Protein AF-A0A4R2LT87-F1 (afdb_monomer)

pLDDT: mean 87.75, std 8.9, range [37.53, 96.81]

InterPro domains:
  IPR011010 DNA breaking-rejoining enzyme, catalytic core [SSF56349] (57-148)
  IPR013762 Integrase-like, catalytic domain superfamily [G3DSA:1.10.443.10] (40-166)

Solvent-accessible surface area (backbone atoms only — not comparable to full-atom values): 10439 Å² total; per-residue (Å²): 130,59,34,70,58,53,50,50,54,48,54,52,52,53,33,66,76,65,69,58,53,72,74,52,54,52,51,51,50,53,51,48,52,53,50,43,72,74,39,79,86,44,45,77,84,47,72,41,78,65,44,46,50,51,52,53,49,56,61,45,47,59,56,50,40,28,73,60,62,74,45,44,65,70,41,56,63,66,34,34,56,87,30,53,62,92,58,29,36,53,46,67,36,79,87,77,66,47,80,45,78,42,73,54,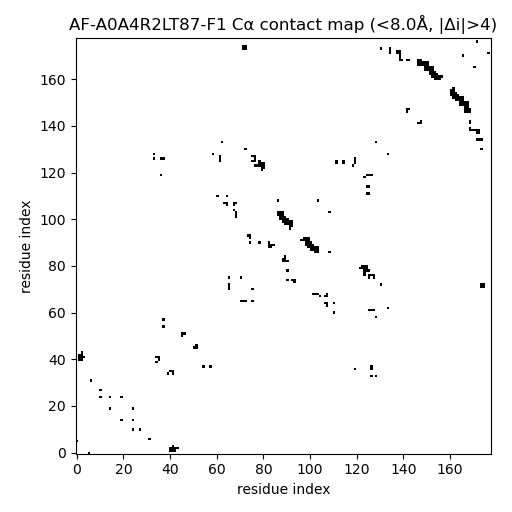45,74,67,42,45,52,55,50,60,76,35,67,90,57,88,42,78,91,53,26,59,62,90,67,73,58,68,68,58,54,27,53,53,49,25,54,53,29,50,75,69,65,39,50,58,78,40,76,48,77,51,67,67,83,92,45,80,44,79,46,77,41,42,41,22,79,73,51,40,84,70,75,83,126

Structure (mmCIF, N/CA/C/O backbone):
data_AF-A0A4R2LT87-F1
#
_entry.id   AF-A0A4R2LT87-F1
#
loop_
_atom_site.group_PDB
_atom_site.id
_atom_site.type_symbol
_atom_site.label_atom_id
_atom_site.label_alt_id
_atom_site.label_comp_id
_atom_site.label_asym_id
_atom_site.label_entity_id
_atom_site.label_seq_id
_atom_site.pdbx_PDB_ins_code
_atom_site.Cartn_x
_atom_site.Cartn_y
_atom_site.Cartn_z
_atom_site.occupancy
_atom_site.B_iso_or_equiv
_atom_site.auth_seq_id
_atom_site.auth_comp_id
_atom_site.auth_asym_id
_atom_site.auth_atom_id
_atom_site.pdbx_PDB_model_num
ATOM 1 N N . MET A 1 1 ? -2.850 -25.629 18.118 1.00 54.53 1 MET A N 1
ATOM 2 C CA . MET A 1 1 ? -1.547 -24.929 18.063 1.00 54.53 1 MET A CA 1
ATOM 3 C C . MET A 1 1 ? -1.827 -23.514 17.570 1.00 54.53 1 MET A C 1
ATOM 5 O O . MET A 1 1 ? -2.625 -23.396 16.649 1.00 54.53 1 MET A O 1
ATOM 9 N N . SER A 1 2 ? -1.319 -22.454 18.208 1.00 68.94 2 SER A N 1
ATOM 10 C CA . SER A 1 2 ? -1.563 -21.078 17.731 1.00 68.94 2 SER A CA 1
ATOM 11 C C . SER A 1 2 ? -0.844 -20.840 16.397 1.00 68.94 2 SER A C 1
ATOM 13 O O . SER A 1 2 ? 0.224 -21.411 16.175 1.00 68.94 2 SER A O 1
ATOM 15 N N . GLY A 1 3 ? -1.402 -20.006 15.510 1.00 67.38 3 GLY A N 1
ATOM 16 C CA . GLY A 1 3 ? -0.798 -19.740 14.196 1.00 67.38 3 GLY A CA 1
ATOM 17 C C . GLY A 1 3 ? 0.615 -19.162 14.270 1.00 67.38 3 GLY A C 1
ATOM 18 O O . GLY A 1 3 ? 1.430 -19.442 13.399 1.00 67.38 3 GLY A O 1
ATOM 19 N N . GLU A 1 4 ? 0.948 -18.434 15.339 1.00 70.50 4 GLU A N 1
ATOM 20 C CA . GLU A 1 4 ? 2.303 -17.912 15.547 1.00 70.50 4 GLU A CA 1
ATOM 21 C C . GLU A 1 4 ? 3.346 -19.002 15.814 1.00 70.50 4 GLU A C 1
ATOM 23 O O . GLU A 1 4 ? 4.464 -18.883 15.311 1.00 70.50 4 GLU A O 1
ATOM 28 N N . MET A 1 5 ? 2.997 -20.048 16.579 1.00 74.19 5 MET A N 1
ATOM 29 C CA . MET A 1 5 ? 3.903 -21.181 16.813 1.00 74.19 5 MET A CA 1
ATOM 30 C C . MET A 1 5 ? 4.069 -22.000 15.537 1.00 74.19 5 MET A C 1
ATOM 32 O O . MET A 1 5 ? 5.192 -22.280 15.144 1.00 74.19 5 MET A O 1
ATOM 36 N N . VAL A 1 6 ? 2.966 -22.279 14.831 1.00 76.25 6 VAL A N 1
ATOM 37 C CA . VAL A 1 6 ? 2.998 -23.021 13.558 1.00 76.25 6 VAL A CA 1
ATOM 38 C C . VAL A 1 6 ? 3.856 -22.299 12.517 1.00 76.25 6 VAL A C 1
ATOM 40 O O . VAL A 1 6 ? 4.647 -22.932 11.826 1.00 76.25 6 VAL A O 1
ATOM 43 N N . PHE A 1 7 ? 3.726 -20.972 12.407 1.00 79.12 7 PHE A N 1
ATOM 44 C CA . PHE A 1 7 ? 4.543 -20.180 11.488 1.00 79.12 7 PHE A CA 1
ATOM 45 C C . PHE A 1 7 ? 6.028 -20.220 11.871 1.00 79.12 7 PHE A C 1
ATOM 47 O O . PHE A 1 7 ? 6.878 -20.320 10.992 1.00 79.12 7 PHE A O 1
ATOM 54 N N . GLY A 1 8 ? 6.341 -20.152 13.170 1.00 82.81 8 GLY A N 1
ATOM 55 C CA . GLY A 1 8 ? 7.710 -20.288 13.669 1.00 82.81 8 GLY A CA 1
ATOM 56 C C . GLY A 1 8 ? 8.321 -21.641 13.310 1.00 82.81 8 GLY A C 1
ATOM 57 O O . GLY A 1 8 ? 9.371 -21.679 12.672 1.00 82.81 8 GLY A O 1
ATOM 58 N N . ASP A 1 9 ? 7.616 -22.727 13.628 1.00 84.25 9 ASP A N 1
ATOM 59 C CA . ASP A 1 9 ? 8.056 -24.097 13.347 1.00 84.25 9 ASP A CA 1
ATOM 60 C C . ASP A 1 9 ? 8.255 -24.327 11.840 1.00 84.25 9 ASP A C 1
ATOM 62 O O . ASP A 1 9 ? 9.257 -24.904 11.421 1.00 84.25 9 ASP A O 1
ATOM 66 N N . PHE A 1 10 ? 7.336 -23.818 11.010 1.00 85.38 10 PHE A N 1
ATOM 67 C CA . PHE A 1 10 ? 7.440 -23.883 9.552 1.00 85.38 10 PHE A CA 1
ATOM 68 C C . PHE A 1 10 ? 8.680 -23.153 9.022 1.00 85.38 10 PHE A C 1
ATOM 70 O O . PHE A 1 10 ? 9.420 -23.706 8.208 1.00 85.38 10 PHE A O 1
ATOM 77 N N . VAL A 1 11 ? 8.915 -21.915 9.475 1.00 86.69 11 VAL A N 1
ATOM 78 C CA . VAL A 1 11 ? 10.067 -21.109 9.044 1.00 86.69 11 VAL A CA 1
ATOM 79 C C . VAL A 1 11 ? 11.379 -21.767 9.464 1.00 86.69 11 VAL A C 1
ATOM 81 O O . VAL A 1 11 ? 12.323 -21.780 8.676 1.00 86.69 11 VAL A O 1
ATOM 84 N N . GLU A 1 12 ? 11.446 -22.347 10.664 1.00 88.38 12 GLU A N 1
ATOM 85 C CA . GLU A 1 12 ? 12.633 -23.075 11.113 1.00 88.38 12 GLU A CA 1
ATOM 86 C C . GLU A 1 12 ? 12.884 -24.349 10.302 1.00 88.38 12 GLU A C 1
ATOM 88 O O . GLU A 1 12 ? 14.016 -24.582 9.874 1.00 88.38 12 GLU A O 1
ATOM 93 N N . ASP A 1 13 ? 11.860 -25.174 10.078 1.00 88.62 13 ASP A N 1
ATOM 94 C CA . ASP A 1 13 ? 12.010 -26.436 9.349 1.00 88.62 13 ASP A CA 1
ATOM 95 C C . ASP A 1 13 ? 12.394 -26.191 7.882 1.00 88.62 13 ASP A C 1
ATOM 97 O O . ASP A 1 13 ? 13.400 -26.715 7.395 1.00 88.62 13 ASP A O 1
ATOM 101 N N . CYS A 1 14 ? 11.678 -25.294 7.197 1.00 88.44 14 CYS A N 1
ATOM 102 C CA . CYS A 1 14 ? 12.000 -24.911 5.822 1.00 88.44 14 CYS A CA 1
ATOM 103 C C . CYS A 1 14 ? 13.368 -24.231 5.715 1.00 88.44 14 CYS A C 1
ATOM 105 O O . CYS A 1 14 ? 14.102 -24.479 4.754 1.00 88.44 14 CYS A O 1
ATOM 107 N N . GLY A 1 15 ? 13.725 -23.400 6.695 1.00 89.75 15 GLY A N 1
ATOM 108 C CA . GLY A 1 15 ? 15.008 -22.712 6.744 1.00 89.75 15 GLY A CA 1
ATOM 109 C C . GLY A 1 15 ? 16.193 -23.663 6.871 1.00 89.75 15 GLY A C 1
ATOM 110 O O . GLY A 1 15 ? 17.187 -23.500 6.157 1.00 89.75 15 GLY A O 1
ATOM 111 N N . ARG A 1 16 ? 16.066 -24.706 7.705 1.00 88.62 16 ARG A N 1
ATOM 112 C CA . ARG A 1 16 ? 17.066 -25.780 7.826 1.00 88.62 16 ARG A CA 1
ATOM 113 C C . ARG A 1 16 ? 17.157 -26.618 6.553 1.00 88.62 16 ARG A C 1
ATOM 115 O O . ARG A 1 16 ? 18.260 -26.905 6.103 1.00 88.62 16 ARG A O 1
ATOM 122 N N . GLN A 1 17 ? 16.021 -26.995 5.965 1.00 90.88 17 GLN A N 1
ATOM 123 C CA . GLN A 1 17 ? 15.989 -27.840 4.764 1.00 90.88 17 GLN A CA 1
ATOM 124 C C . GLN A 1 17 ? 16.592 -27.150 3.533 1.00 90.88 17 GLN A C 1
ATOM 126 O O . GLN A 1 17 ? 17.232 -27.804 2.713 1.00 90.88 17 GLN A O 1
ATOM 131 N N . ASN A 1 18 ? 16.413 -25.833 3.410 1.00 91.00 18 ASN A N 1
ATOM 132 C CA . ASN A 1 18 ? 16.798 -25.074 2.220 1.00 91.00 18 ASN A CA 1
ATOM 133 C C . ASN A 1 18 ? 18.042 -24.189 2.411 1.00 91.00 18 ASN A C 1
ATOM 135 O O . ASN A 1 18 ? 18.331 -23.375 1.535 1.00 91.00 18 ASN A O 1
ATOM 139 N N . ASN A 1 19 ? 18.771 -24.322 3.528 1.00 91.25 19 ASN A N 1
ATOM 140 C CA . ASN A 1 19 ? 19.958 -23.515 3.853 1.00 91.25 19 ASN A CA 1
ATOM 141 C C . ASN A 1 19 ? 19.734 -22.004 3.648 1.00 91.25 19 ASN A C 1
ATOM 143 O O . ASN A 1 19 ? 20.507 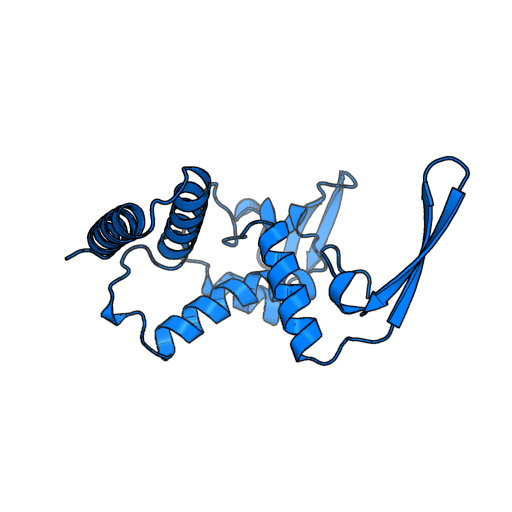-21.327 2.964 1.00 91.25 19 ASN A O 1
ATOM 147 N N . TRP A 1 20 ? 18.640 -21.480 4.202 1.00 92.06 20 TRP A N 1
ATOM 148 C CA . TRP A 1 20 ? 18.276 -20.074 4.035 1.00 92.06 20 TRP A CA 1
ATOM 149 C C . TRP A 1 20 ? 19.316 -19.118 4.624 1.00 92.06 20 TRP A C 1
ATOM 151 O O . TRP A 1 20 ? 19.889 -19.357 5.685 1.00 92.06 20 TRP A O 1
ATOM 161 N N . THR A 1 21 ? 19.513 -17.996 3.934 1.00 92.50 21 THR A N 1
ATOM 162 C CA . THR A 1 21 ? 20.300 -16.853 4.411 1.00 92.50 21 THR A CA 1
ATOM 163 C C . THR A 1 21 ? 19.488 -15.983 5.367 1.00 92.50 21 THR A C 1
ATOM 165 O O . THR A 1 21 ? 18.255 -15.979 5.308 1.00 92.50 21 THR A O 1
ATOM 168 N N . ASP A 1 22 ? 20.166 -15.146 6.157 1.00 88.56 22 ASP A N 1
ATOM 169 C CA . ASP A 1 22 ? 19.531 -14.158 7.048 1.00 88.56 22 ASP A CA 1
ATOM 170 C C . ASP A 1 22 ? 18.498 -13.287 6.314 1.00 88.56 22 ASP A C 1
ATOM 172 O O . ASP A 1 22 ? 17.376 -13.104 6.780 1.00 88.56 22 ASP A O 1
ATOM 176 N N . SER A 1 23 ? 18.814 -12.861 5.087 1.00 85.31 23 SER A N 1
ATOM 177 C CA . SER A 1 23 ? 17.902 -12.081 4.239 1.00 85.31 23 SER A CA 1
ATOM 178 C C . SER A 1 23 ? 16.600 -12.806 3.876 1.00 85.31 23 SER A C 1
ATOM 180 O O . SER A 1 23 ? 15.593 -12.167 3.571 1.00 85.31 23 SER A O 1
ATOM 182 N N . THR A 1 24 ? 16.585 -14.140 3.883 1.00 86.88 24 THR A N 1
ATOM 183 C CA . THR A 1 24 ? 15.363 -14.922 3.658 1.00 86.88 24 THR A CA 1
ATOM 184 C C . THR A 1 24 ? 14.520 -14.961 4.927 1.00 86.88 24 THR A C 1
ATOM 186 O O . THR A 1 24 ? 13.311 -14.742 4.855 1.00 86.88 24 THR A O 1
ATOM 189 N N . TYR A 1 25 ? 15.142 -15.125 6.096 1.00 87.06 25 TYR A N 1
ATOM 190 C CA . TYR A 1 25 ? 14.440 -15.024 7.377 1.00 87.06 25 TYR A CA 1
ATOM 191 C C . TYR A 1 25 ? 13.826 -13.635 7.591 1.00 87.06 25 TYR A C 1
ATOM 193 O O . TYR A 1 25 ? 12.682 -13.544 8.032 1.00 87.06 25 TYR A O 1
ATOM 201 N N . GLU A 1 26 ? 14.512 -12.560 7.195 1.00 85.69 26 GLU A N 1
ATOM 202 C CA . GLU A 1 26 ? 13.961 -11.196 7.219 1.00 85.69 26 GLU A CA 1
ATOM 203 C C . GLU A 1 26 ? 12.693 -11.065 6.360 1.00 85.69 26 GLU A C 1
ATOM 205 O O . GLU A 1 26 ? 11.710 -10.454 6.789 1.00 85.69 26 GLU A O 1
ATOM 210 N N . LYS A 1 27 ? 12.661 -11.693 5.175 1.00 83.69 27 LYS A N 1
ATOM 211 C CA . LYS A 1 27 ? 11.454 -11.731 4.330 1.00 83.69 27 LYS A CA 1
ATOM 212 C C . LYS A 1 27 ? 10.304 -12.449 5.033 1.00 83.69 27 LYS A C 1
ATOM 214 O O . LYS A 1 27 ? 9.184 -11.942 5.026 1.00 83.69 27 LYS A O 1
ATOM 219 N N . PHE A 1 28 ? 10.561 -13.594 5.667 1.00 85.69 28 PHE A N 1
ATOM 220 C CA . PHE A 1 28 ? 9.528 -14.319 6.413 1.00 85.69 28 PHE A CA 1
ATOM 221 C C . PHE A 1 28 ? 9.071 -13.568 7.668 1.00 85.69 28 PHE A C 1
ATOM 223 O O . PHE A 1 28 ? 7.886 -13.606 7.989 1.00 85.69 28 PHE A O 1
ATOM 230 N N . ALA A 1 29 ? 9.952 -12.820 8.334 1.00 84.12 29 ALA A N 1
ATOM 231 C CA . ALA A 1 29 ? 9.572 -11.933 9.430 1.00 84.12 29 ALA A CA 1
ATOM 232 C C . ALA A 1 29 ? 8.639 -10.806 8.952 1.00 84.12 29 ALA A C 1
ATOM 234 O O . ALA A 1 29 ? 7.626 -10.528 9.595 1.00 84.12 29 ALA A O 1
ATOM 235 N N . ALA A 1 30 ? 8.918 -10.207 7.789 1.00 81.56 30 ALA A N 1
ATOM 236 C CA . ALA A 1 30 ? 8.029 -9.217 7.181 1.00 81.56 30 ALA A CA 1
ATOM 237 C C . ALA A 1 30 ? 6.657 -9.819 6.830 1.00 81.56 30 ALA A C 1
ATOM 239 O O . ALA A 1 30 ? 5.623 -9.236 7.158 1.00 81.56 30 ALA A O 1
ATOM 240 N N . VAL A 1 31 ? 6.634 -11.019 6.236 1.00 81.50 31 VAL A N 1
ATOM 241 C CA . VAL A 1 31 ? 5.387 -11.753 5.954 1.00 81.50 31 VAL A CA 1
ATOM 242 C C . VAL A 1 31 ? 4.616 -12.040 7.243 1.00 81.50 31 VAL A C 1
ATOM 244 O O . VAL A 1 31 ? 3.412 -11.799 7.288 1.00 81.50 31 VAL A O 1
ATOM 247 N N . LYS A 1 32 ? 5.296 -12.471 8.312 1.00 82.00 32 LYS A N 1
ATOM 248 C CA . LYS A 1 32 ? 4.680 -12.692 9.627 1.00 82.00 32 LYS A CA 1
ATOM 249 C C . LYS A 1 32 ? 3.992 -11.430 10.139 1.00 82.00 32 LYS A C 1
ATOM 251 O O . LYS A 1 32 ? 2.832 -11.493 10.524 1.00 82.00 32 LYS A O 1
ATOM 256 N N . ASN A 1 33 ? 4.669 -10.284 10.085 1.00 80.56 33 ASN A N 1
ATOM 257 C CA . ASN A 1 33 ? 4.099 -9.010 10.528 1.00 80.56 33 ASN A CA 1
ATOM 258 C C . ASN A 1 33 ? 2.852 -8.623 9.721 1.00 80.56 33 ASN A C 1
ATOM 260 O O . ASN A 1 33 ? 1.860 -8.181 10.299 1.00 80.56 33 ASN A O 1
ATOM 264 N N . HIS A 1 34 ? 2.866 -8.817 8.400 1.00 81.06 34 HIS A N 1
ATOM 265 C CA . HIS A 1 34 ? 1.695 -8.557 7.558 1.00 81.06 34 HIS A CA 1
ATOM 266 C C . HIS A 1 34 ? 0.519 -9.472 7.901 1.00 81.06 34 HIS A C 1
ATOM 268 O O . HIS A 1 34 ? -0.605 -8.994 8.042 1.00 81.06 34 HIS A O 1
ATOM 274 N N . LEU A 1 35 ? 0.784 -10.762 8.105 1.00 82.06 35 LEU A N 1
ATOM 275 C CA . LEU A 1 35 ? -0.221 -11.734 8.520 1.00 82.06 35 LEU A CA 1
ATOM 276 C C . LEU A 1 35 ? -0.809 -11.383 9.897 1.00 82.06 35 LEU A C 1
ATOM 278 O O . LEU A 1 35 ? -2.029 -11.323 10.044 1.00 82.06 35 LEU A O 1
ATOM 282 N N . THR A 1 36 ? 0.026 -11.055 10.883 1.00 79.81 36 THR A N 1
ATOM 283 C CA . THR A 1 36 ? -0.432 -10.668 12.227 1.00 79.81 36 THR A CA 1
ATOM 284 C C . THR A 1 36 ? -1.244 -9.367 12.216 1.00 79.81 36 THR A C 1
ATOM 286 O O . THR A 1 36 ? -2.245 -9.267 12.930 1.00 79.81 36 THR A O 1
ATOM 289 N N . ASN A 1 37 ? -0.860 -8.382 11.393 1.00 80.50 37 ASN A N 1
ATOM 290 C CA . ASN A 1 37 ? -1.609 -7.130 11.225 1.00 80.50 37 ASN A CA 1
ATOM 291 C C . ASN A 1 37 ? -2.952 -7.335 10.524 1.00 80.50 37 ASN A C 1
ATOM 293 O O . ASN A 1 37 ? -3.914 -6.628 10.820 1.00 80.50 37 ASN A O 1
ATOM 297 N N . PHE A 1 38 ? -3.018 -8.285 9.596 1.00 83.12 38 PHE A N 1
ATOM 298 C CA . PHE A 1 38 ? -4.260 -8.664 8.947 1.00 83.12 38 PHE A CA 1
ATOM 299 C C . PHE A 1 38 ? -5.199 -9.378 9.929 1.00 83.12 38 PHE A C 1
ATOM 301 O O . PHE A 1 38 ? -6.378 -9.036 10.022 1.00 83.12 38 PHE A O 1
ATOM 308 N N . ARG A 1 39 ? -4.681 -10.334 10.712 1.00 81.44 39 ARG A N 1
ATOM 309 C CA . ARG A 1 39 ? -5.461 -11.053 11.724 1.00 81.44 39 ARG A CA 1
ATOM 310 C C . ARG A 1 39 ? -4.562 -11.604 12.837 1.00 81.44 39 ARG A C 1
ATOM 312 O O . ARG A 1 39 ? -3.778 -12.521 12.629 1.00 81.44 39 ARG A O 1
ATOM 319 N N . LYS A 1 40 ? -4.747 -11.106 14.067 1.00 76.38 40 LYS A N 1
ATOM 320 C CA . LYS A 1 40 ? -3.946 -11.522 15.241 1.00 76.38 40 LYS A CA 1
ATOM 321 C C . LYS A 1 40 ? -4.085 -13.009 15.586 1.00 76.38 40 LYS A C 1
ATOM 323 O O . LYS A 1 40 ? -3.110 -13.655 15.942 1.00 76.38 40 LYS A O 1
ATOM 328 N N . ALA A 1 41 ? -5.296 -13.557 15.484 1.00 78.19 41 ALA A N 1
ATOM 329 C CA . ALA A 1 41 ? -5.581 -14.966 15.760 1.00 78.19 41 ALA A CA 1
ATOM 330 C C . ALA A 1 41 ? -5.718 -15.760 14.452 1.00 78.19 41 ALA A C 1
ATOM 332 O O . ALA A 1 41 ? -6.797 -16.263 14.131 1.00 78.19 41 ALA A O 1
ATOM 333 N N . LEU A 1 42 ? -4.643 -15.809 13.662 1.00 77.38 42 LEU A N 1
ATOM 334 C CA . LEU A 1 42 ? -4.575 -16.673 12.484 1.00 77.38 42 LEU A CA 1
ATOM 335 C C . LEU A 1 42 ? -4.474 -18.140 12.907 1.00 77.38 42 LEU A C 1
ATOM 337 O O . LEU A 1 42 ? -3.711 -18.500 13.806 1.00 77.38 42 LEU A O 1
ATOM 341 N N . THR A 1 43 ? -5.236 -18.989 12.231 1.00 77.62 43 THR A N 1
ATOM 342 C CA . THR A 1 43 ? -5.129 -20.448 12.295 1.00 77.62 43 THR A CA 1
ATOM 343 C C . THR A 1 43 ? -4.949 -20.972 10.878 1.00 77.62 43 THR A C 1
ATOM 345 O O . THR A 1 43 ? -5.286 -20.288 9.916 1.00 77.62 43 THR A O 1
ATOM 348 N N . PHE A 1 44 ? -4.409 -22.180 10.724 1.00 74.31 44 PHE A N 1
ATOM 349 C CA . PHE A 1 44 ? -4.241 -22.769 9.393 1.00 74.31 44 PHE A CA 1
ATOM 350 C C . PHE A 1 44 ? -5.581 -22.938 8.657 1.00 74.31 44 PHE A C 1
ATOM 352 O O . PHE A 1 44 ? -5.652 -22.742 7.452 1.00 74.31 44 PHE A O 1
ATOM 359 N N . GLU A 1 45 ? -6.654 -23.204 9.405 1.00 78.50 45 GLU A N 1
ATOM 360 C CA . GLU A 1 45 ? -8.036 -23.294 8.912 1.00 78.50 45 GLU A CA 1
ATOM 361 C C . GLU A 1 45 ? -8.519 -22.007 8.234 1.00 78.50 45 GLU A C 1
ATOM 363 O O . GLU A 1 45 ? -9.441 -22.053 7.432 1.00 78.50 45 GLU A O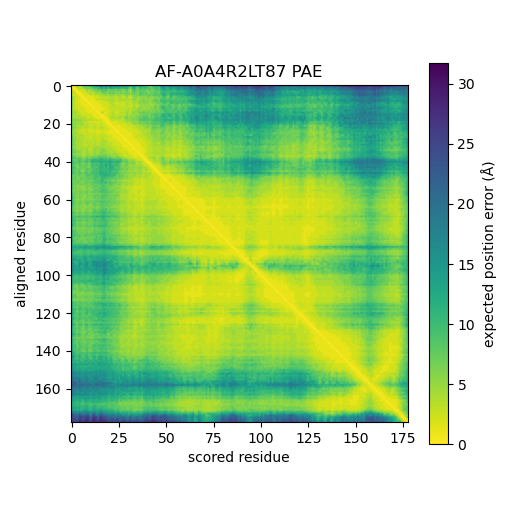 1
ATOM 368 N N . PHE A 1 46 ? -7.901 -20.864 8.546 1.00 78.75 46 PHE A N 1
ATOM 369 C CA . PHE A 1 46 ? -8.227 -19.595 7.910 1.00 78.75 46 PHE A CA 1
ATOM 370 C C . PHE A 1 46 ? -7.698 -19.506 6.472 1.00 78.75 46 PHE A C 1
ATOM 372 O O . PHE A 1 46 ? -8.241 -18.751 5.681 1.00 78.75 46 PHE A O 1
ATOM 379 N N . PHE A 1 47 ? -6.655 -20.249 6.098 1.00 79.31 47 PHE A N 1
ATOM 380 C CA . PHE A 1 47 ? -6.107 -20.206 4.737 1.00 79.31 47 PHE A CA 1
ATOM 381 C C . PHE A 1 47 ? -6.896 -21.094 3.761 1.00 79.31 47 PHE A C 1
ATOM 383 O O . PHE A 1 47 ? -6.319 -21.840 2.971 1.00 79.31 47 PHE A O 1
ATOM 390 N N . ASP A 1 48 ? -8.223 -21.008 3.827 1.00 85.50 48 ASP A N 1
ATOM 391 C CA . ASP A 1 48 ? -9.125 -21.496 2.792 1.00 85.50 48 ASP A CA 1
ATOM 392 C C . ASP A 1 48 ? -9.297 -20.446 1.674 1.00 85.50 48 ASP A C 1
ATOM 394 O O . ASP A 1 48 ? -8.671 -19.381 1.678 1.00 85.50 48 ASP A O 1
ATOM 398 N N . GLU A 1 49 ? -10.133 -20.747 0.679 1.00 88.19 49 GLU A N 1
ATOM 399 C CA . GLU A 1 49 ? -10.399 -19.833 -0.439 1.00 88.19 49 GLU A CA 1
ATOM 400 C C . GLU A 1 49 ? -10.920 -18.465 0.034 1.00 88.19 49 GLU A C 1
ATOM 402 O O . GLU A 1 49 ? -10.527 -17.426 -0.505 1.00 88.19 49 GLU A O 1
ATOM 407 N N . GLN A 1 50 ? -11.770 -18.440 1.064 1.00 88.62 50 GLN A N 1
ATOM 408 C CA . GLN A 1 50 ? -12.349 -17.202 1.573 1.00 88.62 50 GLN A CA 1
ATOM 409 C C . GLN A 1 50 ? -11.304 -16.370 2.314 1.00 88.62 50 GLN A C 1
ATOM 411 O O . GLN A 1 50 ? -11.181 -15.174 2.053 1.00 88.62 50 GLN A O 1
ATOM 416 N N . GLY A 1 51 ? -10.516 -16.976 3.198 1.00 87.69 51 GLY A N 1
ATOM 417 C CA . GLY A 1 51 ? -9.506 -16.243 3.949 1.00 87.69 51 GLY A CA 1
ATOM 418 C C . GLY A 1 51 ? -8.348 -15.752 3.080 1.00 87.69 51 GLY A C 1
ATOM 419 O O . GLY A 1 51 ? -7.819 -14.664 3.324 1.00 87.69 51 GLY A O 1
ATOM 420 N N . LEU A 1 52 ? -7.999 -16.478 2.012 1.00 86.62 52 LEU A N 1
ATOM 421 C CA . LEU A 1 52 ? -7.074 -15.977 0.991 1.00 86.62 52 LEU A CA 1
ATOM 422 C C . LEU A 1 52 ? -7.654 -14.762 0.256 1.00 86.62 52 LEU A C 1
ATOM 424 O O . LEU A 1 52 ? -6.955 -13.760 0.099 1.00 86.62 52 LEU A O 1
ATOM 428 N N . ASN A 1 53 ? -8.932 -14.806 -0.133 1.00 88.06 53 ASN A N 1
ATOM 429 C CA . ASN A 1 53 ? -9.612 -13.659 -0.740 1.00 88.06 53 ASN A CA 1
ATOM 430 C C . ASN A 1 53 ? -9.680 -12.451 0.205 1.00 88.06 53 ASN A C 1
ATOM 432 O O . ASN A 1 53 ? -9.460 -11.318 -0.227 1.00 88.06 53 ASN A O 1
ATOM 436 N N . ASP A 1 54 ? -9.919 -12.674 1.496 1.00 89.00 54 ASP A N 1
ATOM 437 C CA . ASP A 1 54 ? -9.925 -11.615 2.505 1.00 89.00 54 ASP A CA 1
ATOM 438 C C . ASP A 1 54 ? -8.539 -10.967 2.636 1.00 89.00 54 ASP A C 1
ATOM 440 O O . ASP A 1 54 ? -8.432 -9.737 2.692 1.00 89.00 54 ASP A O 1
ATOM 444 N N . TYR A 1 55 ? -7.472 -11.774 2.628 1.00 87.06 55 TYR A N 1
ATOM 445 C CA . TYR A 1 55 ? -6.093 -11.288 2.684 1.00 87.06 55 TYR A CA 1
ATOM 446 C C . TYR A 1 55 ? -5.706 -10.497 1.427 1.00 87.06 55 TYR A C 1
ATOM 448 O O . TYR A 1 55 ? -5.128 -9.412 1.521 1.00 87.06 55 TYR A O 1
ATOM 456 N N . VAL A 1 56 ? -6.083 -10.978 0.241 1.00 86.00 56 VAL A N 1
ATOM 457 C CA . VAL A 1 56 ? -5.873 -10.243 -1.016 1.00 86.00 56 VAL A CA 1
ATOM 458 C C . VAL A 1 56 ? -6.676 -8.941 -1.021 1.00 86.00 56 VAL A C 1
ATOM 460 O O . VAL A 1 56 ? -6.141 -7.893 -1.386 1.00 86.00 56 VAL A O 1
ATOM 463 N N . SER A 1 57 ? -7.932 -8.961 -0.560 1.00 89.50 57 SER A N 1
ATOM 464 C CA . SER A 1 57 ? -8.737 -7.743 -0.417 1.00 89.50 57 SER A CA 1
ATOM 465 C C . SER A 1 57 ? -8.072 -6.749 0.526 1.00 89.50 57 SER A C 1
ATOM 467 O O . SER A 1 57 ? -8.102 -5.558 0.246 1.00 89.50 57 SER A O 1
ATOM 469 N N . TYR A 1 58 ? -7.479 -7.213 1.621 1.00 88.94 58 TYR A N 1
ATOM 470 C CA . TYR A 1 58 ? -6.778 -6.353 2.564 1.00 88.94 58 TYR A CA 1
ATOM 471 C C . TYR A 1 58 ? -5.595 -5.617 1.927 1.00 88.94 58 TYR A C 1
ATOM 473 O O . TYR A 1 58 ? -5.474 -4.403 2.084 1.00 88.94 58 TYR A O 1
ATOM 481 N N . LEU A 1 59 ? -4.776 -6.316 1.136 1.00 86.12 59 LEU A N 1
ATOM 482 C CA . LEU A 1 59 ? -3.676 -5.689 0.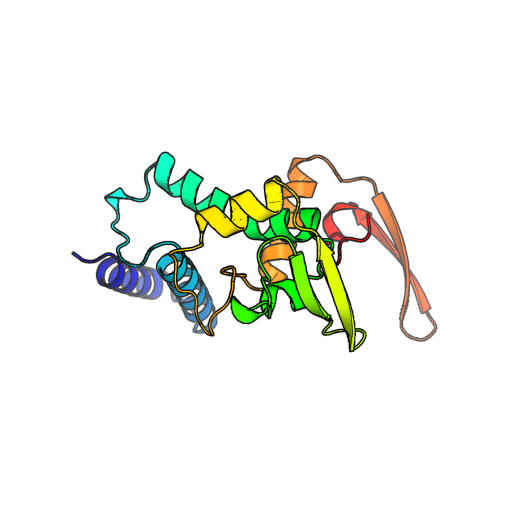394 1.00 86.12 59 LEU A CA 1
ATOM 483 C C . LEU A 1 59 ? -4.192 -4.719 -0.683 1.00 86.12 59 LEU A C 1
ATOM 485 O O . LEU A 1 59 ? -3.650 -3.625 -0.855 1.00 86.12 59 LEU A O 1
ATOM 489 N N . ARG A 1 60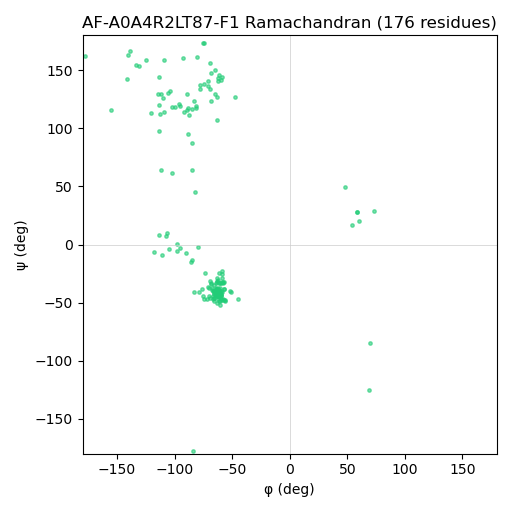 ? -5.276 -5.090 -1.375 1.00 89.62 60 ARG A N 1
ATOM 490 C CA . ARG A 1 60 ? -5.923 -4.269 -2.410 1.00 89.62 60 ARG A CA 1
ATOM 491 C C . ARG A 1 60 ? -6.501 -2.969 -1.852 1.00 89.62 60 ARG A C 1
ATOM 493 O O . ARG A 1 60 ? -6.445 -1.943 -2.526 1.00 89.62 60 ARG A O 1
ATOM 500 N N . ASP A 1 61 ? -7.067 -2.986 -0.651 1.00 93.81 61 ASP A N 1
ATOM 501 C CA . ASP A 1 61 ? -7.769 -1.821 -0.106 1.00 93.81 61 ASP A CA 1
ATOM 502 C C . ASP A 1 61 ? -6.826 -0.620 0.093 1.00 93.81 61 ASP A C 1
ATOM 504 O O . ASP A 1 61 ? -7.239 0.515 -0.123 1.00 93.81 61 ASP A O 1
ATOM 508 N N . VAL A 1 62 ? -5.539 -0.842 0.393 1.00 92.12 62 VAL A N 1
ATOM 509 C CA . VAL A 1 62 ? -4.529 0.235 0.472 1.00 92.12 62 VAL A CA 1
ATOM 510 C C . VAL A 1 62 ? -4.275 0.877 -0.894 1.00 92.12 62 VAL A C 1
ATOM 512 O O . VAL A 1 62 ? -4.119 2.096 -0.997 1.00 92.12 62 VAL A O 1
ATOM 515 N N . PHE A 1 63 ? -4.230 0.073 -1.958 1.00 89.62 63 PHE A N 1
ATOM 516 C CA . PHE A 1 63 ? -4.107 0.567 -3.330 1.00 89.62 63 PHE A CA 1
ATOM 517 C C . PHE A 1 63 ? -5.330 1.408 -3.713 1.00 89.62 63 PHE A C 1
ATOM 519 O O . PHE A 1 63 ? -5.192 2.554 -4.133 1.00 89.62 63 PHE A O 1
ATOM 526 N N . LEU A 1 64 ? -6.530 0.871 -3.491 1.00 92.31 64 LEU A N 1
ATOM 527 C CA . LEU A 1 64 ? -7.778 1.557 -3.824 1.00 92.31 64 LEU A CA 1
ATOM 528 C C . LEU A 1 64 ? -7.959 2.847 -3.026 1.00 92.31 64 LEU A C 1
ATOM 530 O O . LEU A 1 64 ? -8.389 3.852 -3.580 1.00 92.31 64 LEU A O 1
ATOM 534 N N . PHE A 1 65 ? -7.592 2.847 -1.744 1.00 94.94 65 PHE A N 1
ATOM 535 C CA . PHE A 1 65 ? -7.658 4.045 -0.918 1.00 94.94 65 PHE A CA 1
ATOM 536 C C . PHE A 1 65 ? -6.785 5.174 -1.478 1.00 94.94 65 PHE A C 1
ATOM 538 O O . PHE A 1 65 ? -7.245 6.311 -1.544 1.00 94.94 65 PHE A O 1
ATOM 545 N N . GLN A 1 66 ? -5.570 4.864 -1.948 1.00 92.31 66 GLN A N 1
ATOM 546 C CA . GLN A 1 66 ? -4.718 5.840 -2.640 1.00 92.31 66 GLN A CA 1
ATOM 547 C C . GLN A 1 66 ? -5.402 6.378 -3.904 1.00 92.31 66 GLN A C 1
ATOM 549 O O . GLN A 1 66 ? -5.472 7.588 -4.079 1.00 92.31 66 GLN A O 1
ATOM 554 N N . CYS A 1 67 ? -5.982 5.510 -4.738 1.00 90.88 67 CYS A N 1
ATOM 555 C CA . CYS A 1 67 ? -6.698 5.932 -5.949 1.00 90.88 67 CYS A CA 1
ATOM 556 C C . CYS A 1 67 ? -7.941 6.790 -5.666 1.00 90.88 67 CYS A C 1
ATOM 558 O O . CYS A 1 67 ? -8.295 7.635 -6.476 1.00 90.88 67 CYS A O 1
ATOM 560 N N . PHE A 1 68 ? -8.633 6.567 -4.548 1.00 93.94 68 PHE A N 1
ATOM 561 C CA . PHE A 1 68 ? -9.848 7.309 -4.200 1.00 93.94 68 PHE A CA 1
ATOM 562 C C . PHE A 1 68 ? -9.589 8.630 -3.474 1.00 93.94 68 PHE A C 1
ATOM 564 O O . PHE A 1 68 ? -10.523 9.420 -3.341 1.00 93.94 68 PHE A O 1
ATOM 571 N N . THR A 1 69 ? -8.375 8.843 -2.964 1.00 93.38 69 THR A N 1
ATOM 572 C CA . THR A 1 69 ? -8.003 10.033 -2.177 1.00 93.38 69 THR A CA 1
ATOM 573 C C . THR A 1 69 ? -6.907 10.870 -2.832 1.00 93.38 69 THR A C 1
ATOM 575 O O . THR A 1 69 ? -6.573 11.927 -2.308 1.00 93.38 69 THR A O 1
ATOM 578 N N . ASP A 1 70 ? -6.320 10.392 -3.934 1.00 89.62 70 ASP A N 1
ATOM 579 C CA . ASP A 1 70 ? -5.152 10.971 -4.614 1.00 89.62 70 ASP A CA 1
ATOM 580 C C . ASP A 1 70 ? -3.929 11.195 -3.703 1.00 89.62 70 ASP A C 1
ATOM 582 O O . ASP A 1 70 ? -2.976 11.904 -4.046 1.00 89.62 70 ASP A O 1
ATOM 586 N N . LEU A 1 71 ? -3.916 10.554 -2.532 1.00 90.75 71 LEU A N 1
ATOM 587 C CA . LEU A 1 71 ? -2.792 10.603 -1.614 1.00 90.75 71 LEU A CA 1
ATOM 588 C C . LEU A 1 71 ? -1.643 9.748 -2.134 1.00 90.75 71 LEU A C 1
ATOM 590 O O . LEU A 1 71 ? -1.816 8.611 -2.582 1.00 90.75 71 LEU A O 1
ATOM 594 N N . ARG A 1 72 ? -0.424 10.277 -2.009 1.00 89.50 72 ARG A N 1
ATOM 595 C CA . ARG A 1 72 ? 0.780 9.510 -2.332 1.00 89.50 72 ARG A CA 1
ATOM 596 C C . ARG A 1 72 ? 0.968 8.409 -1.296 1.00 89.50 72 ARG A C 1
ATOM 598 O O . ARG A 1 72 ? 0.583 8.565 -0.138 1.00 89.50 72 ARG A O 1
ATOM 605 N N . TYR A 1 73 ? 1.688 7.356 -1.684 1.00 90.88 73 TYR A N 1
ATOM 606 C CA . TYR A 1 73 ? 2.075 6.270 -0.781 1.00 90.88 73 TYR A CA 1
ATOM 607 C C . TYR A 1 73 ? 2.596 6.781 0.568 1.00 90.88 73 TYR A C 1
ATOM 609 O O . TYR A 1 73 ? 2.170 6.298 1.609 1.00 90.88 73 TYR A O 1
ATOM 617 N N . SER A 1 74 ? 3.496 7.773 0.570 1.00 90.75 74 SER A N 1
ATOM 618 C CA . SER A 1 74 ? 4.085 8.305 1.807 1.00 90.75 74 SER A CA 1
ATOM 619 C C . SER A 1 74 ? 3.061 8.974 2.716 1.00 90.75 74 SER A C 1
ATOM 621 O O . SER A 1 74 ? 3.207 8.915 3.933 1.00 90.75 74 SER A O 1
ATOM 623 N N . ASP A 1 75 ? 2.048 9.609 2.134 1.00 92.75 75 ASP A N 1
ATOM 624 C CA . ASP A 1 75 ? 1.004 10.297 2.882 1.00 92.75 75 ASP A CA 1
ATOM 625 C C . ASP A 1 75 ? 0.068 9.252 3.509 1.00 92.75 75 ASP A C 1
ATOM 627 O O . ASP A 1 75 ? -0.130 9.265 4.719 1.00 92.75 75 ASP A O 1
ATOM 631 N N . VAL A 1 76 ? -0.377 8.245 2.741 1.00 93.62 76 VAL A N 1
ATOM 632 C CA . VAL A 1 76 ? -1.178 7.119 3.270 1.00 93.62 76 VAL A CA 1
ATOM 633 C C . VAL A 1 76 ? -0.396 6.284 4.289 1.00 93.62 76 VAL A C 1
ATOM 635 O O . VAL A 1 76 ? -0.946 5.869 5.305 1.00 93.62 76 VAL A O 1
ATOM 638 N N . PHE A 1 77 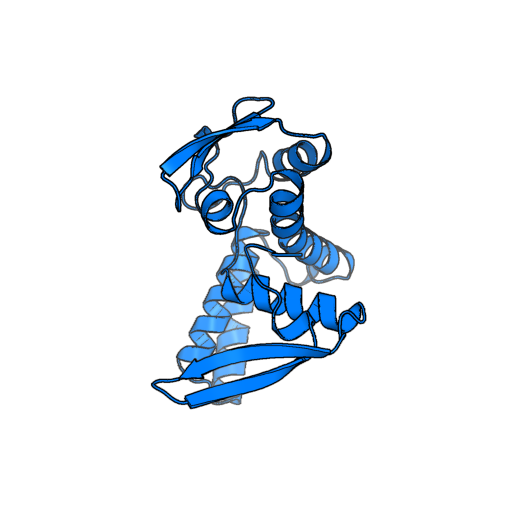? 0.903 6.063 4.070 1.00 92.81 77 PHE A N 1
ATOM 639 C CA . PHE A 1 77 ? 1.770 5.319 4.987 1.00 92.81 77 PHE A CA 1
ATOM 640 C C . PHE A 1 77 ? 1.882 5.980 6.364 1.00 92.81 77 PHE A C 1
ATOM 642 O O . PHE A 1 77 ? 2.046 5.268 7.359 1.00 92.81 77 PHE A O 1
ATOM 649 N N . ASN A 1 78 ? 1.833 7.313 6.419 1.00 92.56 78 ASN A N 1
ATOM 650 C CA . ASN A 1 78 ? 1.934 8.090 7.654 1.00 92.56 78 ASN A CA 1
ATOM 651 C C . ASN A 1 78 ? 0.576 8.524 8.214 1.00 92.56 78 ASN A C 1
ATOM 653 O O . ASN A 1 78 ? 0.552 9.069 9.315 1.00 92.56 78 ASN A O 1
ATOM 657 N N . LEU A 1 79 ? -0.517 8.268 7.493 1.00 94.81 79 LEU A N 1
ATOM 658 C CA . LEU A 1 79 ? -1.856 8.698 7.865 1.00 94.81 79 LEU A CA 1
ATOM 659 C C . LEU A 1 79 ? -2.301 8.044 9.175 1.00 94.81 79 LEU A C 1
ATOM 661 O O . LEU A 1 79 ? -2.285 6.812 9.317 1.00 94.81 79 LEU A O 1
ATOM 665 N N . ARG A 1 80 ? -2.727 8.876 10.123 1.00 95.06 80 ARG A N 1
ATOM 666 C CA . ARG A 1 80 ? -3.180 8.465 11.454 1.00 95.06 80 ARG A CA 1
ATOM 667 C C . ARG A 1 80 ? -4.674 8.645 11.610 1.00 95.06 80 ARG A C 1
ATOM 669 O O . ARG A 1 80 ? -5.305 9.438 10.915 1.00 95.06 80 ARG A O 1
ATOM 676 N N . ARG A 1 81 ? -5.258 7.927 12.567 1.00 93.62 81 ARG A N 1
ATOM 677 C CA . ARG A 1 81 ? -6.691 8.051 12.878 1.00 93.62 81 ARG A CA 1
ATOM 678 C C . ARG A 1 81 ? -7.076 9.477 13.260 1.00 93.62 81 ARG A C 1
ATOM 680 O O . ARG A 1 81 ? -8.172 9.912 12.927 1.00 93.62 81 ARG A O 1
ATOM 687 N N . SER A 1 82 ? -6.159 10.212 13.892 1.00 95.06 82 SER A N 1
ATOM 688 C CA . SER A 1 82 ? -6.323 11.633 14.211 1.00 95.06 82 SER A CA 1
ATOM 689 C C . SER A 1 82 ? -6.561 12.525 12.997 1.00 95.06 82 SER A C 1
ATOM 691 O O . SER A 1 82 ? -7.143 13.596 13.160 1.00 95.06 82 SER A O 1
ATOM 693 N N . ASP A 1 83 ? -6.116 12.112 11.814 1.00 95.50 83 ASP A N 1
ATOM 694 C CA . ASP A 1 83 ? -6.152 12.908 10.584 1.00 95.50 83 ASP A CA 1
ATOM 695 C C . ASP A 1 83 ? -7.510 12.775 9.872 1.00 95.50 83 ASP A C 1
ATOM 697 O O . ASP A 1 83 ? -7.839 13.563 8.992 1.00 95.50 83 ASP A O 1
ATOM 701 N N . ILE A 1 84 ? -8.333 11.800 10.279 1.00 95.69 84 ILE A N 1
ATOM 702 C CA . ILE A 1 84 ? -9.676 11.568 9.744 1.00 95.69 84 ILE A CA 1
ATOM 703 C C . ILE A 1 84 ? -10.695 12.392 10.540 1.00 95.69 84 ILE A C 1
ATOM 705 O O . ILE A 1 84 ? -10.918 12.158 11.730 1.00 95.69 84 ILE A O 1
ATOM 709 N N . LYS A 1 85 ? -11.352 13.348 9.883 1.00 94.88 85 LYS A N 1
ATOM 710 C CA . LYS A 1 85 ? -12.292 14.305 10.482 1.00 94.88 85 LYS A CA 1
ATOM 711 C C . LYS A 1 85 ? -13.720 14.053 10.011 1.00 94.88 85 LYS A C 1
ATOM 713 O O . LYS A 1 85 ? -14.339 14.880 9.356 1.00 94.88 85 LYS A O 1
ATOM 718 N N . GLY A 1 86 ? -14.260 12.887 10.354 1.00 91.19 86 GLY A N 1
ATOM 719 C CA . GLY A 1 86 ? -15.616 12.505 9.960 1.00 91.19 86 GLY A CA 1
ATOM 720 C C . GLY A 1 86 ? -15.727 12.229 8.459 1.00 91.19 86 GLY A C 1
ATOM 721 O O . GLY A 1 86 ? -15.645 11.076 8.046 1.00 91.19 86 GLY A O 1
ATOM 722 N N . ASP A 1 87 ? -15.930 13.266 7.649 1.00 94.38 87 ASP A N 1
ATOM 723 C CA . ASP A 1 87 ? -16.142 13.171 6.203 1.00 94.38 87 ASP A CA 1
ATOM 724 C C . ASP A 1 87 ? -14.951 13.589 5.339 1.00 94.38 87 ASP A C 1
ATOM 726 O O . ASP A 1 87 ? -15.013 13.377 4.131 1.00 94.38 87 ASP A O 1
ATOM 730 N N . HIS A 1 88 ? -13.858 14.067 5.929 1.00 96.00 88 HIS A N 1
ATOM 731 C CA . HIS A 1 88 ? -12.648 14.443 5.204 1.00 96.00 88 HIS A CA 1
ATOM 732 C C . HIS A 1 88 ? -11.368 14.011 5.932 1.00 96.00 88 HIS A C 1
ATOM 734 O O . HIS A 1 88 ? -11.381 13.617 7.100 1.00 96.00 88 HIS A O 1
ATOM 740 N N . ILE A 1 89 ? -10.249 14.065 5.215 1.00 96.56 89 ILE A N 1
ATOM 741 C CA . ILE A 1 89 ? -8.894 13.886 5.734 1.00 96.56 89 ILE A CA 1
ATOM 742 C C . ILE A 1 89 ? -8.231 15.259 5.813 1.00 96.56 89 ILE A C 1
ATOM 744 O O . ILE A 1 89 ? -8.235 15.988 4.823 1.00 96.56 89 ILE A O 1
ATOM 748 N N . GLU A 1 90 ? -7.605 15.574 6.942 1.00 96.31 90 GLU A N 1
ATOM 749 C CA . GLU A 1 90 ? -6.700 16.715 7.085 1.00 96.31 90 GLU A CA 1
ATOM 750 C C . GLU A 1 90 ? -5.267 16.203 7.229 1.00 96.31 90 GLU A C 1
ATOM 752 O O . GLU A 1 90 ? -4.931 15.554 8.218 1.00 96.31 90 GLU A O 1
ATOM 757 N N . VAL A 1 91 ? -4.404 16.488 6.254 1.00 93.44 91 VAL A N 1
ATOM 758 C CA . VAL A 1 91 ? -3.017 16.005 6.273 1.00 93.44 91 VAL A CA 1
ATOM 759 C C . VAL A 1 91 ? -2.053 17.063 5.758 1.00 93.44 91 VAL A C 1
ATOM 761 O O . VAL A 1 91 ? -2.339 17.778 4.799 1.00 93.44 91 VAL A O 1
ATOM 764 N N . THR A 1 92 ? -0.874 17.139 6.370 1.00 91.06 92 THR A N 1
ATOM 765 C CA . THR A 1 92 ? 0.268 17.850 5.789 1.00 91.06 92 THR A CA 1
ATOM 766 C C . THR A 1 92 ? 1.080 16.857 4.975 1.00 91.06 92 THR A C 1
ATOM 768 O O . THR A 1 92 ? 1.647 15.910 5.522 1.00 91.06 92 THR A O 1
ATOM 771 N N . THR A 1 93 ? 1.117 17.053 3.662 1.00 86.69 93 THR A N 1
ATOM 772 C CA . THR A 1 93 ? 1.798 16.139 2.739 1.00 86.69 93 THR A CA 1
ATOM 773 C C . THR A 1 93 ? 3.297 16.069 3.009 1.00 86.69 93 THR A C 1
ATOM 775 O O . THR A 1 93 ? 3.960 17.078 3.246 1.00 86.69 93 THR A O 1
ATOM 778 N N . VAL A 1 94 ? 3.867 14.869 2.913 1.00 80.50 94 VAL A N 1
ATOM 779 C CA . VAL A 1 94 ? 5.279 14.626 3.245 1.00 80.50 94 VAL A CA 1
ATOM 780 C C . VAL A 1 94 ? 6.222 15.308 2.253 1.00 80.50 94 VAL A C 1
ATOM 782 O O . VAL A 1 94 ? 7.288 15.784 2.631 1.00 80.50 94 VAL A O 1
ATOM 785 N N . LYS A 1 95 ? 5.861 15.329 0.964 1.00 81.00 95 LYS A N 1
ATOM 786 C CA . LYS A 1 95 ? 6.767 15.775 -0.106 1.00 81.00 95 LYS A CA 1
ATOM 787 C C . LYS A 1 95 ? 6.800 17.291 -0.276 1.00 81.00 95 LYS A C 1
ATOM 789 O O . LYS A 1 95 ? 7.864 17.836 -0.555 1.00 81.00 95 LYS A O 1
ATOM 794 N N . THR A 1 96 ? 5.644 17.942 -0.196 1.00 82.44 96 THR A N 1
ATOM 795 C CA . THR A 1 96 ? 5.508 19.373 -0.497 1.00 82.44 96 THR A CA 1
ATOM 796 C C . THR A 1 96 ? 5.214 20.214 0.740 1.00 82.44 96 THR A C 1
ATOM 798 O O . THR A 1 96 ? 5.318 21.432 0.661 1.00 82.44 96 THR A O 1
ATOM 801 N N . SER A 1 97 ? 4.940 19.587 1.893 1.00 88.19 97 SER A N 1
ATOM 802 C CA . SER A 1 97 ? 4.547 20.262 3.139 1.00 88.19 97 SER A CA 1
ATOM 803 C C . SER A 1 97 ? 3.260 21.083 3.008 1.00 88.19 97 SER A C 1
ATOM 805 O O . SER A 1 97 ? 3.002 21.965 3.825 1.00 88.19 97 SER A O 1
ATOM 807 N N . ASP A 1 98 ? 2.442 20.777 1.999 1.00 86.19 98 ASP A N 1
ATOM 808 C CA . ASP A 1 98 ? 1.144 21.412 1.795 1.00 86.19 98 ASP A CA 1
ATOM 809 C C . ASP A 1 98 ? 0.123 20.806 2.754 1.00 86.19 98 ASP A C 1
ATOM 811 O O . ASP A 1 98 ? 0.030 19.578 2.865 1.00 86.19 98 ASP A O 1
ATOM 815 N N . SER A 1 99 ? -0.666 21.657 3.408 1.00 92.38 99 SER A N 1
ATOM 816 C CA . SER A 1 99 ? -1.840 21.232 4.170 1.00 92.38 99 SER A CA 1
ATOM 817 C C . SER A 1 99 ? -3.011 21.016 3.217 1.00 92.38 99 SER A C 1
ATOM 819 O O . SER A 1 99 ? -3.453 21.950 2.548 1.00 92.38 99 SER A O 1
ATOM 821 N N . LEU A 1 100 ? -3.500 19.781 3.153 1.00 91.88 100 LEU A N 1
ATOM 822 C CA . LEU A 1 100 ? -4.605 19.371 2.297 1.00 91.88 100 LEU A CA 1
ATOM 823 C C . LEU A 1 100 ? -5.819 18.973 3.132 1.00 91.88 100 LEU A C 1
ATOM 825 O O . L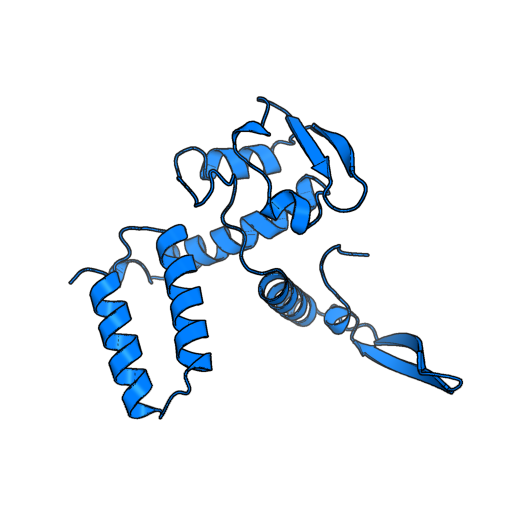EU A 1 100 ? -5.686 18.343 4.182 1.00 91.88 100 LEU A O 1
ATOM 829 N N . ILE A 1 101 ? -6.993 19.307 2.599 1.00 94.94 101 ILE A N 1
ATOM 830 C CA . ILE A 1 101 ? -8.289 18.798 3.040 1.00 94.94 101 ILE A CA 1
ATOM 831 C C . ILE A 1 101 ? -8.840 17.955 1.893 1.00 94.94 101 ILE A C 1
ATOM 833 O O . ILE A 1 101 ? -8.998 18.458 0.780 1.00 94.94 101 ILE A O 1
ATOM 837 N N . ILE A 1 102 ? -9.084 16.672 2.148 1.00 94.19 102 ILE A N 1
ATOM 838 C CA . ILE A 1 102 ? -9.522 15.710 1.132 1.00 94.19 102 ILE A CA 1
ATOM 839 C C . ILE A 1 102 ? -10.864 15.130 1.546 1.00 94.19 102 ILE A C 1
ATOM 841 O O . ILE A 1 102 ? -10.949 14.388 2.523 1.00 94.19 102 ILE A O 1
ATOM 845 N N . GLU A 1 103 ? -11.901 15.438 0.776 1.00 96.00 103 GLU A N 1
ATOM 846 C CA . GLU A 1 103 ? -13.242 14.895 0.978 1.00 96.00 103 GLU A CA 1
ATOM 847 C C . GLU A 1 103 ? -13.266 13.380 0.744 1.00 96.00 103 GLU A C 1
ATOM 849 O O . GLU A 1 103 ? -12.812 12.869 -0.285 1.00 96.00 103 GLU A O 1
ATOM 854 N N . LEU A 1 104 ? -13.830 12.636 1.693 1.00 95.12 104 LEU A N 1
ATOM 855 C CA . LEU A 1 104 ? -13.958 11.190 1.593 1.00 95.12 104 LEU A CA 1
ATOM 856 C C . LEU A 1 104 ? -15.223 10.826 0.806 1.00 95.12 104 LEU A C 1
ATOM 858 O O . LEU A 1 104 ? -16.358 11.059 1.239 1.00 95.12 104 LEU A O 1
ATOM 862 N N . ASN A 1 105 ? -15.029 10.181 -0.342 1.00 94.88 105 ASN A N 1
ATOM 863 C CA . ASN A 1 105 ? -16.115 9.576 -1.103 1.00 94.88 105 ASN A CA 1
ATOM 864 C C . ASN A 1 105 ? -16.614 8.267 -0.455 1.00 94.88 105 ASN A C 1
ATOM 866 O O . ASN A 1 105 ? -16.042 7.746 0.502 1.00 94.88 105 ASN A O 1
ATOM 870 N N . ASN A 1 106 ? -17.697 7.707 -0.997 1.00 96.81 106 ASN A N 1
ATOM 871 C CA . ASN A 1 106 ? -18.310 6.491 -0.453 1.00 96.81 106 ASN A CA 1
ATOM 872 C C . ASN A 1 106 ? -17.351 5.288 -0.431 1.00 96.81 106 ASN A C 1
ATOM 874 O O . ASN A 1 106 ? -17.436 4.461 0.474 1.00 96.81 106 ASN A O 1
ATOM 878 N N . HIS A 1 107 ? -16.437 5.185 -1.399 1.00 96.19 107 HIS A N 1
ATOM 879 C CA . HIS A 1 107 ? -15.492 4.074 -1.477 1.00 96.19 107 HIS A CA 1
ATOM 880 C C . HIS A 1 107 ? -14.369 4.199 -0.446 1.00 96.19 107 HIS A C 1
ATOM 882 O O . HIS A 1 107 ? -14.064 3.221 0.235 1.00 96.19 107 HIS A O 1
ATOM 888 N N . SER A 1 108 ? -13.784 5.389 -0.281 1.00 95.75 108 SER A N 1
ATOM 889 C CA . SER A 1 108 ? -12.773 5.612 0.755 1.00 95.75 108 SER A CA 1
ATOM 890 C C . SER A 1 108 ? -13.375 5.478 2.155 1.00 95.75 108 SER A C 1
ATOM 892 O O . SER A 1 108 ? -12.777 4.802 2.989 1.00 95.75 108 SER A O 1
ATOM 894 N N . LYS A 1 109 ? -14.597 5.982 2.395 1.00 96.38 109 LYS A N 1
ATOM 895 C CA . LYS A 1 109 ? -15.340 5.750 3.653 1.00 96.38 109 LYS A CA 1
ATOM 896 C C . LYS A 1 109 ? -15.553 4.267 3.935 1.00 96.38 109 LYS A C 1
ATOM 898 O O . LYS A 1 109 ? -15.238 3.818 5.029 1.00 96.38 109 LYS A O 1
ATOM 903 N N . ALA A 1 110 ? -15.999 3.491 2.946 1.00 96.62 110 ALA A N 1
ATOM 904 C CA . ALA A 1 110 ? -16.222 2.057 3.126 1.00 96.62 110 ALA A CA 1
ATOM 905 C C . ALA A 1 110 ? -14.939 1.303 3.520 1.00 96.62 110 ALA A C 1
ATOM 907 O O . ALA A 1 110 ? -14.986 0.394 4.350 1.00 96.62 110 ALA A O 1
ATOM 908 N N . ILE A 1 111 ? -13.788 1.694 2.960 1.00 96.31 111 ILE A N 1
ATOM 909 C CA . ILE A 1 111 ? -12.485 1.139 3.346 1.00 96.31 111 ILE A CA 1
ATOM 910 C C . ILE A 1 111 ? -12.148 1.516 4.794 1.00 96.31 111 ILE A C 1
ATOM 912 O O . ILE A 1 111 ? -11.766 0.645 5.570 1.00 96.31 111 ILE A O 1
ATOM 916 N N . LEU A 1 112 ? -12.323 2.779 5.190 1.00 95.31 112 LEU A N 1
ATOM 917 C CA . LEU A 1 112 ? -12.080 3.215 6.572 1.00 95.31 112 LEU A CA 1
ATOM 918 C C . LEU A 1 112 ? -12.988 2.493 7.572 1.00 95.31 112 LEU A C 1
ATOM 920 O O . LEU A 1 112 ? -12.515 2.003 8.598 1.00 95.31 112 LEU A O 1
ATOM 924 N N . ASP A 1 113 ? -14.272 2.364 7.245 1.00 94.88 113 ASP A N 1
ATOM 925 C CA . ASP A 1 113 ? -15.269 1.691 8.074 1.00 94.88 113 ASP A CA 1
ATOM 926 C C . ASP A 1 113 ? -14.945 0.209 8.271 1.00 94.88 113 ASP A C 1
ATOM 928 O O . ASP A 1 113 ? -15.107 -0.310 9.378 1.00 94.88 113 ASP A O 1
ATOM 932 N N . LYS A 1 114 ? -14.426 -0.465 7.235 1.00 93.56 114 LYS A N 1
ATOM 933 C CA . LYS A 1 114 ? -13.975 -1.863 7.311 1.00 93.56 114 LYS A CA 1
ATOM 934 C C . LYS A 1 114 ? -12.887 -2.064 8.371 1.00 93.56 114 LYS A C 1
ATOM 936 O O . LYS A 1 114 ? -12.850 -3.115 9.007 1.00 93.56 114 LY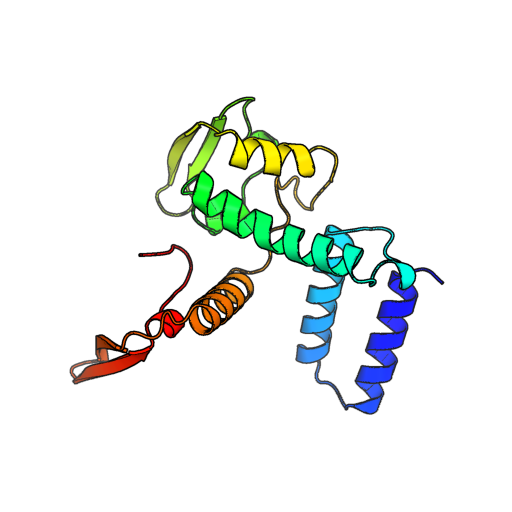S A O 1
ATOM 941 N N . TYR A 1 115 ? -12.024 -1.070 8.585 1.00 92.31 115 TYR A N 1
ATOM 942 C CA . TYR A 1 115 ? -10.889 -1.151 9.512 1.00 92.31 115 TYR A CA 1
ATOM 943 C C . TYR A 1 115 ? -11.063 -0.325 10.791 1.00 92.31 115 TYR A C 1
ATOM 945 O O . TYR A 1 115 ? -10.133 -0.228 11.595 1.00 92.31 115 TYR A O 1
ATOM 953 N N . LYS A 1 116 ? -12.244 0.253 11.039 1.00 89.75 116 LYS A N 1
ATOM 954 C CA . LYS A 1 116 ? -12.468 1.180 12.160 1.00 89.75 116 LYS A CA 1
ATOM 955 C C . LYS A 1 116 ? -12.136 0.585 13.535 1.00 89.75 116 LYS A C 1
ATOM 957 O O . LYS A 1 116 ? -11.620 1.312 14.376 1.00 89.75 116 LYS A O 1
ATOM 962 N N . ASP A 1 117 ? -12.335 -0.721 13.711 1.00 89.25 117 ASP A N 1
ATOM 963 C CA . ASP A 1 117 ? -12.109 -1.447 14.970 1.00 89.25 117 ASP A CA 1
ATOM 964 C C . ASP A 1 117 ? -10.746 -2.175 15.013 1.00 89.25 117 ASP A C 1
ATOM 966 O O . ASP A 1 117 ? -10.408 -2.834 15.998 1.00 89.25 117 ASP A O 1
ATOM 970 N N . VAL A 1 118 ? -9.938 -2.066 13.951 1.00 87.75 118 VAL A N 1
ATOM 971 C CA . VAL A 1 118 ? -8.631 -2.730 13.838 1.00 87.75 118 VAL A CA 1
ATOM 972 C C . VAL A 1 118 ? -7.513 -1.783 14.267 1.00 87.75 118 VAL A C 1
ATOM 974 O O . VAL A 1 118 ? -7.292 -0.735 13.664 1.00 87.75 118 VAL A O 1
ATOM 977 N N . VAL A 1 119 ? -6.764 -2.155 15.303 1.00 86.31 119 VAL A N 1
ATOM 978 C CA . VAL A 1 119 ? -5.626 -1.355 15.777 1.00 86.31 119 VAL A CA 1
ATOM 979 C C . VAL A 1 119 ? -4.364 -1.747 15.017 1.00 86.31 119 VAL A C 1
ATOM 981 O O . VAL A 1 119 ? -3.841 -2.846 15.214 1.00 86.31 119 VAL A O 1
ATOM 984 N N . PHE A 1 120 ? -3.868 -0.831 14.187 1.00 87.56 120 PHE A N 1
ATOM 985 C CA . PHE A 1 120 ? -2.573 -0.944 13.524 1.00 87.56 120 PHE A CA 1
ATOM 986 C C . PHE A 1 120 ? -1.469 -0.258 14.338 1.00 87.56 120 PHE A C 1
ATOM 988 O O . PHE A 1 120 ? -1.726 0.580 15.205 1.00 87.56 120 PHE A O 1
ATOM 995 N N . GLU A 1 121 ? -0.219 -0.623 14.060 1.00 84.94 121 GLU A N 1
ATOM 996 C CA . GLU A 1 121 ? 0.948 -0.022 14.703 1.00 84.94 121 GLU A CA 1
ATOM 997 C C . GLU A 1 121 ? 0.999 1.498 14.468 1.00 84.94 121 GLU A C 1
ATOM 999 O O . GLU A 1 121 ? 0.655 1.977 13.387 1.00 84.94 121 GLU A O 1
ATOM 1004 N N . ASN A 1 122 ? 1.463 2.256 15.466 1.00 87.75 122 ASN A N 1
ATOM 1005 C CA . ASN A 1 122 ? 1.614 3.717 15.404 1.00 87.75 122 ASN A CA 1
ATOM 1006 C C . ASN A 1 122 ? 0.313 4.494 15.112 1.00 87.75 122 ASN A C 1
ATOM 1008 O O . ASN A 1 122 ? 0.374 5.584 14.546 1.00 87.75 122 ASN A O 1
ATOM 1012 N N . ASP A 1 123 ? -0.846 3.945 15.497 1.00 90.69 123 ASP A N 1
ATOM 1013 C CA . ASP A 1 123 ? -2.174 4.558 15.297 1.00 90.69 123 ASP A CA 1
ATOM 1014 C C . ASP A 1 123 ? -2.504 4.850 13.819 1.00 90.69 123 ASP A C 1
ATOM 1016 O O . ASP A 1 123 ? -3.257 5.767 13.475 1.00 90.69 123 ASP A O 1
ATOM 1020 N N . LYS A 1 124 ? -1.911 4.057 12.919 1.00 92.38 124 LYS A N 1
ATOM 1021 C CA . LYS A 1 124 ? -2.160 4.157 11.482 1.00 92.38 124 LYS A CA 1
ATOM 1022 C C . LYS A 1 124 ? -3.603 3.809 11.142 1.00 92.38 124 LYS A C 1
ATOM 1024 O O . LYS A 1 124 ? -4.239 2.975 11.789 1.00 92.38 124 LYS A O 1
ATOM 1029 N N . VAL A 1 125 ? -4.092 4.422 10.069 1.00 93.12 125 VAL A N 1
ATOM 1030 C CA . VAL A 1 125 ? -5.446 4.182 9.549 1.00 93.12 125 VAL A CA 1
ATOM 1031 C C . VAL A 1 125 ? -5.546 2.855 8.801 1.00 93.12 125 VAL A C 1
ATOM 1033 O O . VAL A 1 125 ? -6.547 2.155 8.915 1.00 93.12 125 VAL A O 1
ATOM 1036 N N . LEU A 1 126 ? -4.499 2.503 8.053 1.00 92.38 126 LEU A N 1
ATOM 1037 C CA . LEU A 1 126 ? -4.418 1.293 7.239 1.00 92.38 126 LEU A CA 1
ATOM 1038 C C . LEU A 1 126 ? -3.070 0.605 7.457 1.00 92.38 126 LEU A C 1
ATOM 1040 O O . LEU A 1 126 ? -2.058 1.243 7.759 1.00 92.38 126 LEU A O 1
ATOM 1044 N N . ALA A 1 127 ? -3.032 -0.704 7.240 1.00 87.19 127 ALA A N 1
ATOM 1045 C CA . ALA A 1 127 ? -1.793 -1.465 7.260 1.00 87.19 127 ALA A CA 1
ATOM 1046 C C . ALA A 1 127 ? -1.091 -1.424 5.903 1.00 87.19 127 ALA A C 1
ATOM 1048 O O . ALA A 1 127 ? -1.266 -2.278 5.036 1.00 87.19 127 ALA A O 1
ATOM 1049 N N . VAL A 1 128 ? -0.272 -0.396 5.737 1.00 88.50 128 VAL A N 1
ATOM 1050 C CA . VAL A 1 128 ? 0.472 -0.151 4.504 1.00 88.50 128 VAL A CA 1
ATOM 1051 C C . VAL A 1 128 ? 1.740 -1.013 4.477 1.00 88.50 128 VAL A C 1
ATOM 1053 O O . VAL A 1 128 ? 2.598 -0.885 5.353 1.00 88.50 128 VAL A O 1
ATOM 1056 N N . ILE A 1 129 ? 1.860 -1.895 3.478 1.00 87.06 129 ILE A N 1
ATOM 1057 C CA . ILE A 1 129 ? 3.092 -2.660 3.205 1.00 87.06 129 ILE A CA 1
ATOM 1058 C C . ILE A 1 129 ? 4.158 -1.760 2.566 1.00 87.06 129 ILE A C 1
ATOM 1060 O O . ILE A 1 129 ? 3.873 -0.620 2.220 1.00 87.06 129 ILE A O 1
ATOM 1064 N N . THR A 1 130 ? 5.384 -2.253 2.375 1.00 86.62 130 THR A N 1
ATOM 1065 C CA . THR A 1 130 ? 6.462 -1.434 1.794 1.00 86.62 130 THR A CA 1
ATOM 1066 C C . THR A 1 130 ? 6.140 -0.957 0.372 1.00 86.62 130 THR A C 1
ATOM 1068 O O . THR A 1 130 ? 5.551 -1.686 -0.426 1.00 86.62 130 THR A O 1
ATOM 1071 N N . ASN A 1 131 ? 6.597 0.252 0.021 1.00 87.62 131 ASN A N 1
ATOM 1072 C CA . ASN A 1 131 ? 6.391 0.820 -1.318 1.00 87.62 131 ASN A CA 1
ATOM 1073 C C . ASN A 1 131 ? 6.950 -0.085 -2.421 1.00 87.62 131 ASN A C 1
ATOM 1075 O O . ASN A 1 131 ? 6.329 -0.247 -3.464 1.00 87.62 131 ASN A O 1
ATOM 1079 N N . GLN A 1 132 ? 8.107 -0.710 -2.171 1.00 86.56 132 GLN A N 1
ATOM 1080 C CA . GLN A 1 132 ? 8.690 -1.669 -3.105 1.00 86.56 132 GLN A CA 1
ATOM 1081 C C . GLN A 1 132 ? 7.710 -2.808 -3.391 1.00 86.56 132 GLN A C 1
ATOM 1083 O O . GLN A 1 132 ? 7.445 -3.096 -4.550 1.00 86.56 132 GLN A O 1
ATOM 1088 N N . LYS A 1 133 ? 7.111 -3.396 -2.348 1.00 87.00 133 LYS A N 1
ATOM 1089 C CA . LYS A 1 133 ? 6.203 -4.529 -2.518 1.00 87.00 133 LYS A CA 1
ATOM 1090 C C . LYS A 1 133 ? 4.877 -4.131 -3.166 1.00 87.00 133 LYS A C 1
ATOM 1092 O O . LYS A 1 133 ? 4.373 -4.873 -4.000 1.00 87.00 133 LYS A O 1
ATOM 1097 N N . MET A 1 134 ? 4.351 -2.948 -2.839 1.00 87.56 134 MET A N 1
ATOM 1098 C CA . MET A 1 134 ? 3.197 -2.374 -3.546 1.00 87.56 134 MET A CA 1
ATOM 1099 C C . MET A 1 134 ? 3.486 -2.181 -5.038 1.00 87.56 134 MET A C 1
ATOM 1101 O O . MET A 1 134 ? 2.644 -2.514 -5.868 1.00 87.56 134 MET A O 1
ATOM 1105 N N . ASN A 1 135 ? 4.669 -1.662 -5.381 1.00 89.25 135 ASN A N 1
ATOM 1106 C CA . ASN A 1 135 ? 5.077 -1.473 -6.770 1.00 89.25 135 ASN A CA 1
ATOM 1107 C C . ASN A 1 135 ? 5.246 -2.812 -7.490 1.00 89.25 135 ASN A C 1
ATOM 1109 O O . ASN A 1 135 ? 4.782 -2.930 -8.615 1.00 89.25 135 ASN A O 1
ATOM 1113 N N . ASP A 1 136 ? 5.846 -3.819 -6.854 1.00 90.19 136 ASP A N 1
ATOM 1114 C CA . ASP A 1 136 ? 5.967 -5.160 -7.438 1.00 90.19 136 ASP A CA 1
ATOM 1115 C C . ASP A 1 136 ? 4.578 -5.715 -7.807 1.00 90.19 136 ASP A C 1
ATOM 1117 O O . ASP A 1 136 ? 4.355 -6.097 -8.954 1.00 90.19 136 ASP A O 1
ATOM 1121 N N . TYR A 1 137 ? 3.605 -5.646 -6.887 1.00 88.06 137 TYR A N 1
ATOM 1122 C CA . TYR A 1 137 ? 2.229 -6.082 -7.159 1.00 88.06 137 TYR A CA 1
ATOM 1123 C C . TYR A 1 137 ? 1.545 -5.269 -8.258 1.00 88.06 137 TYR A C 1
ATOM 1125 O O . TYR A 1 137 ? 0.821 -5.830 -9.076 1.00 88.06 137 TYR A O 1
ATOM 1133 N N . LEU A 1 138 ? 1.765 -3.954 -8.308 1.00 88.19 138 LEU A N 1
ATOM 1134 C CA . LEU A 1 138 ? 1.220 -3.111 -9.371 1.00 88.19 138 LEU A CA 1
ATOM 1135 C C . LEU A 1 138 ? 1.751 -3.532 -10.747 1.00 88.19 138 LEU A C 1
ATOM 1137 O O . LEU A 1 138 ? 0.981 -3.595 -11.704 1.00 88.19 138 LEU A O 1
ATOM 1141 N N . LYS A 1 139 ? 3.050 -3.828 -10.843 1.00 91.50 139 LYS A N 1
ATOM 1142 C CA . LYS A 1 139 ? 3.688 -4.272 -12.088 1.00 91.50 139 LYS A CA 1
ATOM 1143 C C . LYS A 1 139 ? 3.156 -5.629 -12.531 1.00 91.50 139 LYS A C 1
ATOM 1145 O O . LYS A 1 139 ? 2.788 -5.762 -13.692 1.00 91.50 139 LYS A O 1
ATOM 1150 N N . GLU A 1 140 ? 3.049 -6.585 -11.608 1.00 91.31 140 GLU A N 1
ATOM 1151 C CA . GLU A 1 140 ? 2.468 -7.909 -11.873 1.00 91.31 140 GLU A CA 1
ATOM 1152 C C . GLU A 1 140 ? 1.015 -7.792 -12.365 1.00 91.31 140 GLU A C 1
ATOM 1154 O O . GLU A 1 140 ? 0.651 -8.365 -13.391 1.00 91.31 140 GLU A O 1
ATOM 1159 N N . LEU A 1 141 ? 0.184 -6.988 -11.691 1.00 89.00 141 LEU A N 1
ATOM 1160 C CA . LEU A 1 141 ? -1.208 -6.765 -12.099 1.00 89.00 141 LEU A CA 1
ATOM 1161 C C . LEU A 1 141 ? -1.314 -6.102 -13.477 1.00 89.00 141 LEU A C 1
ATOM 1163 O O . LEU A 1 141 ? -2.182 -6.463 -14.268 1.00 89.00 141 LEU A O 1
ATOM 1167 N N . ALA A 1 142 ? -0.449 -5.133 -13.769 1.00 90.38 142 ALA A N 1
ATOM 1168 C CA . ALA A 1 142 ? -0.433 -4.440 -15.050 1.00 90.38 142 ALA A CA 1
ATOM 1169 C C . ALA A 1 142 ? 0.051 -5.334 -16.199 1.00 90.38 142 ALA A C 1
ATOM 1171 O O . ALA A 1 142 ? -0.506 -5.268 -17.293 1.00 90.38 142 ALA A O 1
ATOM 1172 N N . GLU A 1 143 ? 1.034 -6.197 -15.944 1.00 94.62 143 GLU A N 1
ATOM 1173 C CA . GLU A 1 143 ? 1.475 -7.229 -16.883 1.00 94.62 143 GLU A CA 1
ATOM 1174 C C . GLU A 1 143 ? 0.328 -8.198 -17.197 1.00 94.62 143 GLU A C 1
ATOM 1176 O O . GLU A 1 143 ? -0.004 -8.411 -18.362 1.00 94.62 143 GLU A O 1
ATOM 1181 N N . MET A 1 144 ? -0.362 -8.702 -16.168 1.00 91.69 144 MET A N 1
ATOM 1182 C CA . MET A 1 144 ? -1.535 -9.570 -16.336 1.00 91.69 144 MET A CA 1
ATOM 1183 C C . MET A 1 144 ? -2.693 -8.881 -17.071 1.00 91.69 144 MET A C 1
ATOM 1185 O O . MET A 1 144 ? -3.460 -9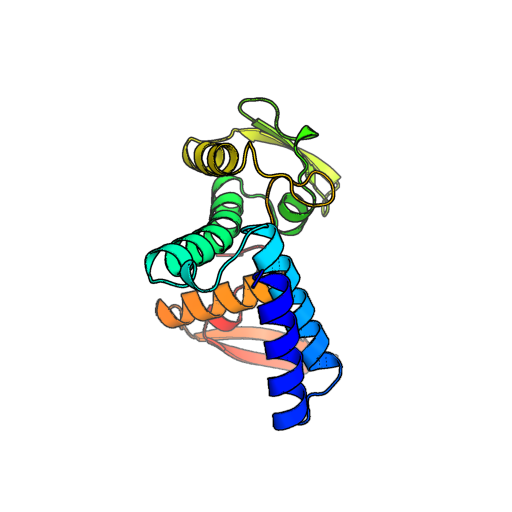.541 -17.771 1.00 91.69 144 MET A O 1
ATOM 1189 N N . ALA A 1 145 ? -2.828 -7.562 -16.918 1.00 91.50 145 ALA A N 1
ATOM 1190 C CA . ALA A 1 145 ? -3.829 -6.753 -17.607 1.00 91.50 145 ALA A CA 1
ATOM 1191 C C . ALA A 1 145 ? -3.446 -6.395 -19.058 1.00 91.50 145 ALA A C 1
ATOM 1193 O O . ALA A 1 145 ? -4.237 -5.744 -19.740 1.00 91.50 145 ALA A O 1
ATOM 1194 N N . GLY A 1 146 ? -2.264 -6.800 -19.538 1.00 92.88 146 GLY A N 1
ATOM 1195 C CA . GLY A 1 146 ? -1.794 -6.504 -20.894 1.00 92.88 146 GLY A CA 1
ATOM 1196 C C . GLY A 1 146 ? -1.368 -5.048 -21.094 1.00 92.88 146 GLY A C 1
ATOM 1197 O O . GLY A 1 146 ? -1.491 -4.511 -22.190 1.00 92.88 146 GLY A O 1
ATOM 1198 N N . ILE A 1 147 ? -0.898 -4.374 -20.041 1.00 92.56 147 ILE A N 1
ATOM 1199 C CA . ILE A 1 147 ? -0.355 -3.008 -20.121 1.00 92.56 147 ILE A CA 1
ATOM 1200 C C . ILE A 1 147 ? 1.130 -3.091 -20.510 1.00 92.56 147 ILE A C 1
ATOM 1202 O O . ILE A 1 147 ? 2.026 -2.740 -19.743 1.00 92.56 147 ILE A O 1
ATOM 1206 N N . ASP A 1 148 ? 1.402 -3.600 -21.707 1.00 95.19 148 ASP A N 1
ATOM 1207 C CA . ASP A 1 148 ? 2.741 -3.960 -22.188 1.00 95.19 148 ASP A CA 1
ATOM 1208 C C . ASP A 1 148 ? 3.245 -3.092 -23.349 1.00 95.19 148 ASP A C 1
ATOM 1210 O O . ASP A 1 148 ? 4.320 -3.357 -23.889 1.00 95.19 148 ASP A O 1
ATOM 1214 N N . GLU A 1 149 ? 2.517 -2.018 -23.685 1.00 95.25 149 GLU A N 1
ATOM 1215 C CA . GLU A 1 149 ? 2.901 -1.069 -24.734 1.00 95.25 149 GLU A CA 1
ATOM 1216 C C . GLU A 1 149 ? 4.377 -0.653 -24.573 1.00 95.25 149 GLU A C 1
ATOM 1218 O O . GLU A 1 149 ? 4.782 -0.239 -23.482 1.00 95.25 149 GLU A O 1
ATOM 1223 N N . PRO A 1 150 ? 5.213 -0.770 -25.619 1.00 95.00 150 PRO A N 1
ATOM 1224 C CA . PRO A 1 150 ? 6.624 -0.439 -25.514 1.00 95.00 150 PRO A CA 1
ATOM 1225 C C . PRO A 1 150 ? 6.807 1.069 -25.322 1.00 95.00 150 PRO A C 1
ATOM 1227 O O . PRO A 1 150 ? 6.395 1.876 -26.154 1.00 95.00 150 PRO A O 1
ATOM 1230 N N . VAL A 1 151 ? 7.487 1.449 -24.244 1.00 94.31 151 VAL A N 1
ATOM 1231 C CA . VAL A 1 151 ? 7.835 2.834 -23.925 1.00 94.31 151 VAL A CA 1
ATOM 1232 C C . VAL A 1 151 ? 9.339 3.014 -24.090 1.00 94.31 151 VAL A C 1
ATOM 1234 O O . VAL A 1 151 ? 10.133 2.283 -23.499 1.00 94.31 151 VAL A O 1
ATOM 1237 N N . CYS A 1 152 ? 9.734 4.007 -24.888 1.00 93.25 152 CYS A N 1
ATOM 1238 C CA . CYS A 1 152 ? 11.128 4.428 -25.003 1.00 93.25 152 CYS A CA 1
ATOM 1239 C C . CYS A 1 152 ? 11.436 5.486 -23.937 1.00 93.25 152 CYS A C 1
ATOM 1241 O O . CYS A 1 152 ? 10.846 6.569 -23.942 1.00 93.25 152 CYS A O 1
ATOM 1243 N N . GLN A 1 153 ? 12.360 5.183 -23.029 1.00 90.31 153 GLN A N 1
ATOM 1244 C CA . GLN A 1 153 ? 12.890 6.128 -22.056 1.00 90.31 153 GLN A CA 1
ATOM 1245 C C . GLN A 1 153 ? 14.238 6.654 -22.533 1.00 90.31 153 GLN A C 1
ATOM 1247 O O . GLN A 1 153 ? 15.205 5.905 -22.658 1.00 90.31 153 GLN A O 1
ATOM 1252 N N . THR A 1 154 ? 14.305 7.964 -22.758 1.00 91.25 154 THR A N 1
ATOM 1253 C CA . THR A 1 154 ? 15.564 8.663 -23.010 1.00 91.25 154 THR A CA 1
ATOM 1254 C C . THR A 1 154 ? 16.071 9.275 -21.712 1.00 91.25 154 THR A C 1
ATOM 1256 O O . THR A 1 154 ? 15.411 10.137 -21.129 1.00 91.25 154 THR A O 1
ATOM 1259 N N . TYR A 1 155 ? 17.271 8.896 -21.287 1.00 91.38 155 TYR A N 1
ATOM 1260 C CA . TYR A 1 155 ? 17.963 9.538 -20.172 1.00 91.38 155 TYR A CA 1
ATOM 1261 C C . TYR A 1 155 ? 19.461 9.672 -20.454 1.00 91.38 155 TYR A C 1
ATOM 1263 O O . TYR A 1 155 ? 20.011 9.041 -21.354 1.00 91.38 155 TYR A O 1
ATOM 1271 N N . TYR A 1 156 ? 20.129 10.537 -19.694 1.00 92.62 156 TYR A N 1
ATOM 1272 C CA . TYR A 1 156 ? 21.564 10.767 -19.827 1.00 92.62 156 TYR A CA 1
ATOM 1273 C C . TYR A 1 156 ? 22.311 10.108 -18.673 1.00 92.62 156 TYR A C 1
ATOM 1275 O O . TYR A 1 156 ? 21.978 10.322 -17.505 1.00 92.62 156 TYR A O 1
ATOM 1283 N N . LYS A 1 157 ? 23.349 9.331 -18.989 1.00 92.00 157 LYS A N 1
ATOM 1284 C CA . LYS A 1 157 ? 24.295 8.798 -18.004 1.00 92.00 157 LYS A CA 1
ATOM 1285 C C . LYS A 1 157 ? 25.659 9.431 -18.263 1.00 92.00 157 LYS A C 1
ATOM 1287 O O . LYS A 1 157 ? 26.397 9.020 -19.152 1.00 92.00 157 LYS A O 1
ATOM 1292 N N . GLY A 1 158 ? 25.973 10.483 -17.506 1.00 91.44 158 GLY A N 1
ATOM 1293 C CA . GLY A 1 158 ? 27.090 11.369 -17.839 1.00 91.44 158 GLY A CA 1
ATOM 1294 C C . GLY A 1 158 ? 26.771 12.179 -19.098 1.00 91.44 158 GLY A C 1
ATOM 1295 O O . GLY A 1 158 ? 25.734 12.833 -19.151 1.00 91.44 158 GLY A O 1
ATOM 1296 N N . ASN A 1 159 ? 27.638 12.107 -20.112 1.00 93.00 159 ASN A N 1
ATOM 1297 C CA . ASN A 1 159 ? 27.431 12.785 -21.401 1.00 93.00 159 ASN A CA 1
ATOM 1298 C C . ASN A 1 159 ? 26.791 11.883 -22.471 1.00 93.00 159 ASN A C 1
ATOM 1300 O O . ASN A 1 159 ? 26.533 12.344 -23.582 1.00 93.00 159 ASN A O 1
ATOM 1304 N N . GLU A 1 160 ? 26.551 10.607 -22.166 1.00 93.81 160 GLU A N 1
ATOM 1305 C CA . GLU A 1 160 ? 25.949 9.663 -23.105 1.00 93.81 160 GLU A CA 1
ATOM 1306 C C . GLU A 1 160 ? 24.426 9.688 -22.990 1.00 93.81 160 GLU A C 1
ATOM 1308 O O . GLU A 1 160 ? 23.870 9.578 -21.893 1.00 93.81 160 GLU A O 1
ATOM 1313 N N . ARG A 1 161 ? 23.756 9.822 -24.139 1.00 93.31 161 ARG A N 1
ATOM 1314 C CA . ARG A 1 161 ? 22.309 9.641 -24.265 1.00 93.31 161 ARG A CA 1
ATOM 1315 C C . ARG A 1 161 ? 22.018 8.150 -24.413 1.00 93.31 161 ARG A C 1
ATOM 1317 O O . ARG A 1 161 ? 22.528 7.524 -25.339 1.00 93.31 161 ARG A O 1
ATOM 1324 N N . ILE A 1 162 ? 21.190 7.614 -23.527 1.00 94.69 162 ILE A N 1
ATOM 1325 C CA . ILE A 1 162 ? 20.722 6.229 -23.547 1.00 94.69 162 ILE A CA 1
ATOM 1326 C C . ILE A 1 162 ? 19.230 6.249 -23.872 1.00 94.69 162 ILE A C 1
ATOM 1328 O O . ILE A 1 162 ? 18.472 6.979 -23.234 1.00 94.69 162 ILE A O 1
ATOM 1332 N N . ASP A 1 163 ? 18.839 5.447 -24.859 1.00 93.62 163 ASP A N 1
ATOM 1333 C CA . ASP A 1 163 ? 17.448 5.186 -25.218 1.00 93.62 163 ASP A CA 1
ATOM 1334 C C . ASP A 1 163 ? 17.154 3.711 -24.896 1.00 93.62 163 ASP A C 1
ATOM 1336 O O . ASP A 1 163 ? 17.731 2.811 -25.509 1.00 93.62 163 ASP A O 1
ATOM 1340 N N . GLU A 1 164 ? 16.297 3.459 -23.910 1.00 93.94 164 GLU A N 1
ATOM 1341 C CA . GLU A 1 164 ? 15.915 2.114 -23.467 1.00 93.94 164 GLU A CA 1
ATOM 1342 C C . GLU A 1 164 ? 14.432 1.870 -23.763 1.00 93.94 164 GLU A C 1
ATOM 1344 O O . GLU A 1 164 ? 13.584 2.687 -23.410 1.00 93.94 164 GLU A O 1
ATOM 1349 N N . VAL A 1 165 ? 14.106 0.749 -24.414 1.00 94.94 165 VAL A N 1
ATOM 1350 C CA . VAL A 1 165 ? 12.717 0.359 -24.697 1.00 94.94 165 VAL A CA 1
ATOM 1351 C C . VAL A 1 165 ? 12.300 -0.724 -23.714 1.00 94.94 165 VAL A C 1
ATOM 1353 O O . VAL A 1 165 ? 12.877 -1.810 -23.710 1.00 94.94 165 VAL A O 1
ATOM 1356 N N . THR A 1 166 ? 11.284 -0.442 -22.903 1.00 93.88 166 THR A N 1
ATOM 1357 C CA . THR A 1 166 ? 10.723 -1.392 -21.930 1.00 93.88 166 THR A CA 1
ATOM 1358 C C . THR A 1 166 ? 9.199 -1.449 -22.043 1.00 93.88 166 THR A C 1
ATOM 1360 O O . THR A 1 166 ? 8.583 -0.474 -22.480 1.00 93.88 166 THR A O 1
ATOM 1363 N N . PRO A 1 167 ? 8.559 -2.570 -21.671 1.00 94.69 167 PRO A N 1
ATOM 1364 C CA . PRO A 1 167 ? 7.105 -2.619 -21.553 1.00 94.69 167 PRO A CA 1
ATOM 1365 C C . PRO A 1 167 ? 6.597 -1.606 -20.521 1.00 94.69 167 PRO A C 1
ATOM 1367 O O . PRO A 1 167 ? 7.199 -1.447 -19.455 1.00 94.69 167 PRO A O 1
ATOM 1370 N N . LYS A 1 168 ? 5.457 -0.964 -20.796 1.00 92.50 168 LYS A N 1
ATOM 1371 C CA . LYS A 1 168 ? 4.873 0.079 -19.937 1.00 92.50 168 LYS A CA 1
ATOM 1372 C C . LYS A 1 168 ? 4.725 -0.352 -18.477 1.00 92.50 168 LYS A C 1
ATOM 1374 O O . LYS A 1 168 ? 5.032 0.443 -17.589 1.00 92.50 168 LYS A O 1
ATOM 1379 N N . TYR A 1 169 ? 4.320 -1.597 -18.212 1.00 92.75 169 TYR A N 1
ATOM 1380 C CA . TYR A 1 169 ? 4.159 -2.098 -16.845 1.00 92.75 169 TYR A CA 1
ATOM 1381 C C . TYR A 1 169 ? 5.447 -2.025 -16.013 1.00 92.75 169 TYR A C 1
ATOM 1383 O O . TYR A 1 169 ? 5.368 -1.750 -14.821 1.00 92.75 169 TYR A O 1
ATOM 1391 N N . VAL A 1 170 ? 6.638 -2.179 -16.607 1.00 91.94 170 VAL A N 1
ATOM 1392 C CA . VAL A 1 170 ? 7.930 -2.123 -15.887 1.00 91.94 170 VAL A CA 1
ATOM 1393 C C . VAL A 1 170 ? 8.165 -0.748 -15.258 1.00 91.94 170 VAL A C 1
ATOM 1395 O O . VAL A 1 170 ? 8.823 -0.638 -14.215 1.00 91.94 170 VAL A O 1
ATOM 1398 N N . LEU A 1 171 ? 7.594 0.287 -15.872 1.00 89.94 171 LEU A N 1
ATOM 1399 C CA . LEU A 1 171 ? 7.751 1.688 -15.498 1.00 89.94 171 LEU A CA 1
ATOM 1400 C C . LEU A 1 171 ? 6.709 2.161 -14.480 1.00 89.94 171 LEU A C 1
ATOM 1402 O O . LEU A 1 171 ? 6.826 3.272 -13.964 1.00 89.94 171 LEU A O 1
ATOM 1406 N N . LEU A 1 172 ? 5.708 1.336 -14.165 1.00 87.75 172 LEU A N 1
ATOM 1407 C CA . LEU A 1 172 ? 4.689 1.683 -13.184 1.00 87.75 172 LEU A CA 1
ATOM 1408 C C . LEU A 1 172 ? 5.263 1.689 -11.765 1.00 87.75 172 LEU A C 1
ATOM 1410 O O . LEU A 1 172 ? 6.051 0.830 -11.366 1.00 87.75 172 LEU A O 1
ATOM 1414 N N . GLY A 1 173 ? 4.825 2.657 -10.974 1.00 81.88 173 GLY A N 1
ATOM 1415 C CA . GLY A 1 173 ? 5.154 2.758 -9.562 1.00 81.88 173 GLY A CA 1
ATOM 1416 C C . GLY A 1 173 ? 4.459 3.952 -8.932 1.00 81.88 173 GLY A C 1
ATOM 1417 O O . GLY A 1 173 ? 4.008 4.854 -9.633 1.00 81.88 173 GLY A O 1
ATOM 1418 N N . PHE A 1 174 ? 4.361 3.961 -7.607 1.00 71.56 174 PHE A N 1
ATOM 1419 C CA . PHE A 1 174 ? 3.804 5.091 -6.877 1.00 71.56 174 PHE A CA 1
ATOM 1420 C C . PHE A 1 174 ? 4.804 6.254 -6.750 1.00 71.56 174 PHE A C 1
ATOM 1422 O O . PHE A 1 174 ? 5.963 6.023 -6.385 1.00 71.56 174 PHE A O 1
ATOM 1429 N N . PRO A 1 175 ? 4.360 7.515 -6.938 1.00 56.16 175 PRO A N 1
ATOM 1430 C CA . PRO A 1 175 ? 3.022 7.927 -7.378 1.00 56.16 175 PRO A CA 1
ATOM 1431 C C . PRO A 1 175 ? 2.769 7.555 -8.844 1.00 56.16 175 PRO A C 1
ATOM 1433 O O . PRO A 1 175 ? 3.626 7.790 -9.693 1.00 56.16 175 PRO A O 1
ATOM 1436 N N . ILE A 1 176 ? 1.591 6.977 -9.106 1.00 54.25 176 ILE A N 1
ATOM 1437 C CA . ILE A 1 176 ? 1.175 6.540 -10.438 1.00 54.25 176 ILE A CA 1
ATOM 1438 C C . ILE A 1 176 ? 1.082 7.781 -11.331 1.00 54.25 176 ILE A C 1
ATOM 1440 O O . ILE A 1 176 ? 0.165 8.585 -11.192 1.00 54.25 176 ILE A O 1
ATOM 1444 N N . PHE A 1 177 ? 2.036 7.943 -12.241 1.00 42.91 177 PHE A N 1
ATOM 1445 C CA . PHE A 1 177 ? 1.865 8.809 -13.400 1.00 42.91 177 PHE A CA 1
ATOM 1446 C C . PHE A 1 177 ? 1.230 7.940 -14.494 1.00 42.91 177 PHE A C 1
ATOM 1448 O O . PHE A 1 177 ? 1.935 7.165 -15.140 1.00 42.91 177 PHE A O 1
ATOM 1455 N N . LEU A 1 178 ? -0.105 7.980 -14.605 1.00 37.53 178 LEU A N 1
ATOM 1456 C CA . LEU A 1 178 ? -0.845 7.407 -15.741 1.00 37.53 178 LEU A CA 1
ATOM 1457 C C . LEU A 1 178 ? -0.731 8.313 -16.968 1.00 37.53 178 LEU A C 1
ATOM 1459 O O . LEU A 1 178 ? -0.774 9.551 -16.781 1.00 37.53 178 LEU A O 1
#

Radius of gyration: 19.6 Å; Cα contacts (8 Å, |Δi|>4): 174; chains: 1; bounding box: 46×49×44 Å

Nearest PDB structures (foldseek):
  1z1g-assembly1_D  TM=6.043E-01  e=4.713E-03  Lambdavirus lambda
  1ae9-assembly1_A  TM=5.815E-01  e=4.713E-03  Lambdavirus lambda
  1z19-assembly1_B-2  TM=6.281E-01  e=9.378E-03  Lambdavirus lambda
  5j0n-assembly1_E  TM=6.000E-01  e=1.365E-02  Lambdavirus lambda
  8btd-assembly1_SF  TM=2.951E-01  e=4.585E+00  Giardia lamblia ATCC 50803

Foldseek 3Di:
DFPVVVLVVVCVVVCVVVVDDPVVVVVSVLVVLLVCLLPVRDDPVCPDPVNVVSSVVQQVLLVVLCVQFVAWLVFLVLAAPVQDDPQWGFGQHPPPRDTDTTGHDPSNVVSQVVCVPRQDPPRHSGDRRDQVVNLVVQLVVCVVVVQFPWDWDWDDDDPDIDTDIGGPSVVAGIVGPD

Mean predicted aligned error: 7.19 Å

Organism: NCBI:txid28113

Sequence (178 aa):
MSGEMVFGDFVEDCGRQNNWTDSTYEKFAAVKNHLTNFRKALTFEFFDEQGLNDYVSYLRDVFLFQCFTDLRYSDVFNLRRSDIKGDHIEVTTVKTSDSLIIELNNHSKAILDKYKDVVFENDKVLAVITNQKMNDYLKELAEMAGIDEPVCQTYYKGNERIDEVTPKYVLLGFPIFL

Secondary structure (DSSP, 8-state):
--HHHHHHHHHHHHHHHTT--HHHHHHHHHHHHHHHHH-TT--GGG-SHHHHHHHHHHHHHHHHHHHHH---HHHHHH-BGGGEETTEEEEE-TTT--EEEEEPPHHHHHHHHHTTT---GGGBSS-PPPHHHHHHHHHHHHHHTT---EEEEEEEETTEEEEEEEEGGGG--SS---